Protein AF-A0AAE4NZ36-F1 (afdb_monomer_lite)

Radius of gyration: 27.35 Å; chains: 1; bounding box: 56×27×75 Å

pLDDT: mean 91.08, std 8.18, range [53.88, 97.81]

Structure (mmCIF, N/CA/C/O backbone):
data_AF-A0AAE4NZ36-F1
#
_entry.id   AF-A0AAE4NZ36-F1
#
loop_
_atom_site.group_PDB
_atom_site.id
_atom_site.type_symbol
_atom_site.label_atom_id
_atom_site.label_alt_id
_atom_site.label_comp_id
_atom_site.label_asym_id
_atom_site.label_entity_id
_atom_site.label_seq_id
_atom_site.pdbx_PDB_ins_code
_atom_site.Cartn_x
_atom_site.Cartn_y
_atom_site.Cartn_z
_atom_site.occupancy
_atom_site.B_iso_or_equiv
_atom_site.auth_seq_id
_atom_site.auth_comp_id
_atom_site.auth_asym_id
_atom_site.auth_atom_id
_atom_site.pdbx_PDB_model_num
ATOM 1 N N . MET A 1 1 ? 7.469 -9.114 7.086 1.00 65.25 1 MET A N 1
ATOM 2 C CA . MET A 1 1 ? 6.527 -8.062 6.658 1.00 65.25 1 MET A CA 1
ATOM 3 C C . MET A 1 1 ? 5.800 -7.476 7.862 1.00 65.25 1 MET A C 1
ATOM 5 O O . MET A 1 1 ? 5.954 -6.289 8.095 1.00 65.25 1 MET A O 1
ATOM 9 N N . ASP A 1 2 ? 5.166 -8.294 8.711 1.00 70.69 2 ASP A N 1
ATOM 10 C CA . ASP A 1 2 ? 4.424 -7.814 9.895 1.00 70.69 2 ASP A CA 1
ATOM 11 C C . ASP A 1 2 ? 5.187 -6.891 10.851 1.00 70.69 2 ASP A C 1
ATOM 13 O O . ASP A 1 2 ? 4.629 -5.894 11.300 1.00 70.69 2 ASP A O 1
ATOM 17 N N . ARG A 1 3 ? 6.469 -7.169 11.127 1.00 74.62 3 ARG A N 1
ATOM 18 C CA . ARG A 1 3 ? 7.297 -6.307 11.988 1.00 74.62 3 ARG A CA 1
ATOM 19 C C . ARG A 1 3 ? 7.429 -4.876 11.451 1.00 74.62 3 ARG A C 1
ATOM 21 O O . ARG A 1 3 ? 7.539 -3.958 12.248 1.00 74.62 3 ARG A O 1
ATOM 28 N N . PHE A 1 4 ? 7.426 -4.703 10.130 1.00 81.19 4 PHE A N 1
ATOM 29 C CA . PHE A 1 4 ? 7.540 -3.392 9.492 1.00 81.19 4 PHE A CA 1
ATOM 30 C C . PHE A 1 4 ? 6.193 -2.674 9.432 1.00 81.19 4 PHE A C 1
ATOM 32 O O . PHE A 1 4 ? 6.132 -1.483 9.672 1.00 81.19 4 PHE A O 1
ATOM 39 N N . LEU A 1 5 ? 5.096 -3.396 9.191 1.00 85.69 5 LEU A N 1
ATOM 40 C CA . LEU A 1 5 ? 3.761 -2.787 9.214 1.00 85.69 5 LEU A CA 1
ATOM 41 C C . LEU A 1 5 ? 3.408 -2.248 10.605 1.00 85.69 5 LEU A C 1
ATOM 43 O O . LEU A 1 5 ? 2.707 -1.254 10.722 1.00 85.69 5 LEU A O 1
ATOM 47 N N . ASN A 1 6 ? 3.932 -2.876 11.661 1.00 88.94 6 ASN A N 1
ATOM 48 C CA . ASN A 1 6 ? 3.736 -2.422 13.036 1.00 88.94 6 ASN A CA 1
ATOM 49 C C . ASN A 1 6 ? 4.488 -1.122 13.375 1.00 88.94 6 ASN A C 1
ATOM 51 O O . ASN A 1 6 ? 4.314 -0.619 14.479 1.00 88.94 6 ASN A O 1
ATOM 55 N N . THR A 1 7 ? 5.341 -0.604 12.482 1.00 90.75 7 THR A N 1
ATOM 56 C CA . THR A 1 7 ? 5.974 0.710 12.675 1.00 90.75 7 THR A CA 1
ATOM 57 C C . THR A 1 7 ? 5.143 1.851 12.106 1.00 90.75 7 THR A C 1
ATOM 59 O O . THR A 1 7 ? 5.530 2.992 12.314 1.00 90.75 7 THR A O 1
ATOM 62 N N . ILE A 1 8 ? 4.069 1.551 11.366 1.00 92.81 8 ILE A N 1
ATOM 63 C CA . ILE A 1 8 ? 3.181 2.570 10.810 1.00 92.81 8 ILE A CA 1
ATOM 64 C C . ILE A 1 8 ? 2.370 3.166 11.960 1.00 92.81 8 ILE A C 1
ATOM 66 O O . ILE A 1 8 ? 1.680 2.435 12.677 1.00 92.81 8 ILE A O 1
ATOM 70 N N . GLU A 1 9 ? 2.457 4.477 12.155 1.00 95.06 9 GLU A N 1
ATOM 71 C CA . GLU A 1 9 ? 1.655 5.161 13.167 1.00 95.06 9 GLU A CA 1
ATOM 72 C C . GLU A 1 9 ? 0.163 4.990 12.866 1.00 95.06 9 GLU A C 1
ATOM 74 O O . GLU A 1 9 ? -0.259 5.014 11.718 1.00 95.06 9 GLU A O 1
ATOM 79 N N . GLY A 1 10 ? -0.668 4.776 13.884 1.00 94.19 10 GLY A N 1
ATOM 80 C CA . GLY A 1 10 ? -2.103 4.561 13.703 1.00 94.19 10 GLY A CA 1
ATOM 81 C C . GLY A 1 10 ? -2.495 3.136 13.297 1.00 94.19 10 GLY A C 1
ATOM 82 O O . GLY A 1 10 ? -3.688 2.826 13.226 1.00 94.19 10 GLY A O 1
ATOM 83 N N . VAL A 1 11 ? -1.526 2.230 13.095 1.00 95.62 11 VAL A N 1
ATOM 84 C CA . VAL A 1 11 ? -1.798 0.803 12.842 1.00 95.62 11 VAL A CA 1
ATOM 85 C C . VAL A 1 11 ? -2.530 0.140 14.011 1.00 95.62 11 VAL A C 1
ATOM 87 O O . VAL A 1 11 ? -3.179 -0.887 13.817 1.00 95.62 11 VAL A O 1
ATOM 90 N N . GLU A 1 12 ? -2.494 0.738 15.208 1.00 95.25 12 GLU A N 1
ATOM 91 C CA . GLU A 1 12 ? -3.257 0.279 16.369 1.00 95.25 12 GLU A CA 1
ATOM 92 C C . GLU A 1 12 ? -4.774 0.240 16.132 1.00 95.25 12 GLU A C 1
ATOM 94 O O . GLU A 1 12 ? -5.465 -0.505 16.821 1.00 95.25 12 GLU A O 1
ATOM 99 N N . LEU A 1 13 ? -5.297 0.980 15.144 1.00 97.25 13 LEU A N 1
ATOM 100 C CA . LEU A 1 13 ? -6.705 0.905 14.740 1.00 97.25 13 LEU A CA 1
ATOM 101 C C . LEU A 1 13 ? -7.076 -0.479 14.174 1.00 97.25 13 LEU A C 1
ATOM 103 O O . LEU A 1 13 ? -8.236 -0.892 14.243 1.00 97.25 13 LEU A O 1
ATOM 107 N N . LEU A 1 14 ? -6.097 -1.212 13.631 1.00 97.25 14 LEU A N 1
ATOM 108 C CA . LEU A 1 14 ? -6.271 -2.521 13.000 1.00 97.25 14 LEU A CA 1
ATOM 109 C C . LEU A 1 14 ? -6.254 -3.652 14.039 1.00 97.25 14 LEU A C 1
ATOM 111 O O . LEU A 1 14 ? -5.404 -4.542 14.024 1.00 97.25 14 LEU A O 1
ATOM 115 N N . VAL A 1 15 ? -7.220 -3.614 14.955 1.00 96.44 15 VAL A N 1
ATOM 116 C CA . VAL A 1 15 ? -7.329 -4.565 16.068 1.00 96.44 15 VAL A CA 1
ATOM 117 C C . VAL A 1 15 ? -7.759 -5.961 15.613 1.00 96.44 15 VAL A C 1
ATOM 119 O O . VAL A 1 15 ? -8.519 -6.124 14.659 1.00 96.44 15 VAL A O 1
ATOM 122 N N . THR A 1 16 ? -7.314 -6.983 16.336 1.00 95.62 16 THR A N 1
ATOM 123 C CA . THR A 1 16 ? -7.710 -8.391 16.152 1.00 95.62 16 THR A CA 1
ATOM 124 C C . THR A 1 16 ? -8.080 -9.087 17.463 1.00 95.62 16 THR A C 1
ATOM 126 O O . THR A 1 16 ? -8.528 -10.234 17.458 1.00 95.62 16 THR A O 1
ATOM 129 N N . THR A 1 17 ? -7.926 -8.395 18.592 1.00 95.31 17 THR A N 1
ATOM 130 C CA . THR A 1 17 ? -8.236 -8.894 19.930 1.00 95.31 17 THR A CA 1
ATOM 131 C C . THR A 1 17 ? -9.028 -7.869 20.743 1.00 95.31 17 THR A C 1
ATOM 133 O O . THR A 1 17 ? -8.958 -6.659 20.519 1.00 95.31 17 THR A O 1
ATOM 136 N N . LYS A 1 18 ? -9.765 -8.350 21.755 1.00 93.50 18 LYS A N 1
ATOM 137 C CA . LYS A 1 18 ? -10.499 -7.477 22.688 1.00 93.50 18 LYS A CA 1
ATOM 138 C C . LYS A 1 18 ? -9.560 -6.542 23.453 1.00 93.50 18 LYS A C 1
ATOM 140 O O . LYS A 1 18 ? -9.903 -5.387 23.666 1.00 93.50 18 LYS A O 1
ATOM 145 N N . LYS A 1 19 ? -8.368 -7.025 23.818 1.00 94.94 19 LYS A N 1
ATOM 146 C CA . LYS A 1 19 ? -7.355 -6.249 24.545 1.00 94.94 19 LYS A CA 1
ATOM 147 C C . LYS A 1 19 ? -6.847 -5.057 23.732 1.00 94.94 19 LYS A C 1
ATOM 149 O O . LYS A 1 19 ? -6.723 -3.966 24.274 1.00 94.94 19 LYS A O 1
ATOM 154 N N . GLU A 1 20 ? -6.585 -5.248 22.440 1.00 96.19 20 GLU A N 1
ATOM 155 C CA . GLU A 1 20 ? -6.190 -4.148 21.548 1.00 96.19 20 GLU A CA 1
ATOM 156 C C . GLU A 1 20 ? -7.309 -3.108 21.430 1.00 96.19 20 GLU A C 1
ATOM 158 O O . GLU A 1 20 ? -7.057 -1.911 21.541 1.00 96.19 20 GLU A O 1
ATOM 163 N N . CYS A 1 21 ? -8.561 -3.558 21.302 1.00 96.06 21 CYS A N 1
ATOM 164 C CA . CYS A 1 21 ? -9.709 -2.655 21.272 1.00 96.06 21 CYS A CA 1
ATOM 165 C C . CYS A 1 21 ? -9.863 -1.873 22.589 1.00 96.06 21 CYS A C 1
ATOM 167 O O . CYS A 1 21 ? -10.028 -0.658 22.557 1.00 96.06 21 CYS A O 1
ATOM 169 N N . LEU A 1 22 ? -9.725 -2.525 23.748 1.00 95.44 22 LEU A N 1
ATOM 170 C CA . LEU A 1 22 ? -9.747 -1.851 25.052 1.00 95.44 22 LEU A CA 1
ATOM 171 C C . LEU A 1 22 ? -8.598 -0.850 25.210 1.00 95.44 22 LEU A C 1
ATOM 173 O O . LEU A 1 22 ? -8.803 0.218 25.774 1.00 95.44 22 LEU A O 1
ATOM 177 N N . SER A 1 23 ? -7.416 -1.139 24.659 1.00 96.75 23 SER A N 1
ATOM 178 C CA . SER A 1 23 ? -6.297 -0.191 24.648 1.00 96.75 23 SER A CA 1
ATOM 179 C C . SER A 1 23 ? -6.626 1.080 23.861 1.00 96.75 23 SER A C 1
ATOM 181 O O . SER A 1 23 ? -6.354 2.183 24.341 1.00 96.75 23 SER A O 1
ATOM 183 N N . LEU A 1 24 ? -7.287 0.948 22.706 1.00 96.62 24 LEU A N 1
ATOM 184 C CA . LEU A 1 24 ? -7.797 2.097 21.958 1.00 96.62 24 LEU A CA 1
ATOM 185 C C . LEU A 1 24 ? -8.855 2.868 22.751 1.00 96.62 24 LEU A C 1
ATOM 187 O O . LEU A 1 24 ? -8.805 4.094 22.818 1.00 96.62 24 LEU A O 1
ATOM 191 N N . VAL A 1 25 ? -9.802 2.159 23.365 1.00 96.19 25 VAL A N 1
ATOM 192 C CA . VAL A 1 25 ? -10.861 2.771 24.178 1.00 96.19 25 VAL A CA 1
ATOM 193 C C . VAL A 1 25 ? -10.273 3.544 25.353 1.00 96.19 25 VAL A C 1
ATOM 195 O O . VAL A 1 25 ? -10.658 4.684 25.581 1.00 96.19 25 VAL A O 1
ATOM 198 N N . TRP A 1 26 ? -9.304 2.974 26.062 1.00 96.50 26 TRP A N 1
ATOM 199 C CA . TRP A 1 26 ? -8.634 3.646 27.169 1.00 96.50 26 TRP A CA 1
ATOM 200 C C . TRP A 1 26 ? -7.924 4.920 26.695 1.00 96.50 26 TRP A C 1
ATOM 202 O O . TRP A 1 26 ? -8.109 5.995 27.264 1.00 96.50 26 TRP A O 1
ATOM 212 N N . LYS A 1 27 ? -7.162 4.828 25.598 1.00 95.31 27 LYS A N 1
ATOM 213 C CA . LYS A 1 27 ? -6.346 5.937 25.080 1.00 95.31 27 LYS A CA 1
ATOM 214 C C . LYS A 1 27 ? -7.17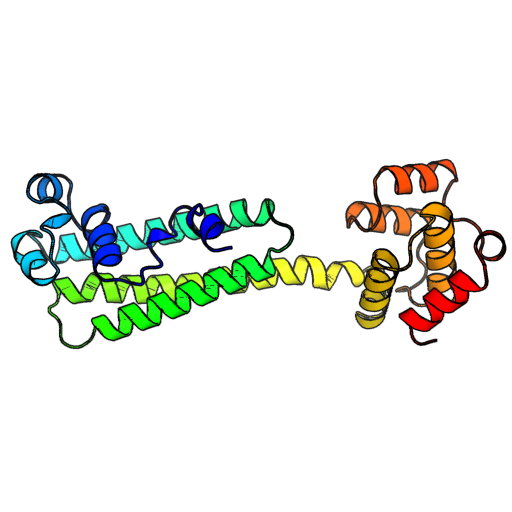2 7.062 24.444 1.00 95.31 27 LYS A C 1
ATOM 216 O O . LYS A 1 27 ? -6.775 8.218 24.547 1.00 95.31 27 LYS A O 1
ATOM 221 N N . TYR A 1 28 ? -8.291 6.742 23.795 1.00 94.50 28 TYR A N 1
ATOM 222 C CA . TYR A 1 28 ? -9.027 7.696 22.953 1.00 94.50 28 TYR A CA 1
ATOM 223 C C . TYR A 1 28 ? -10.509 7.859 23.299 1.00 94.50 28 TYR A C 1
ATOM 225 O O . TYR A 1 28 ? -11.121 8.840 22.893 1.00 94.50 28 TYR A O 1
ATOM 233 N N . GLY A 1 29 ? -11.099 6.908 24.019 1.00 92.62 29 GLY A N 1
ATOM 234 C CA . GLY A 1 29 ? -12.499 6.953 24.437 1.00 92.62 29 GLY A CA 1
ATOM 235 C C . GLY A 1 29 ? -12.717 7.552 25.818 1.00 92.62 29 GLY A C 1
ATOM 236 O O . GLY A 1 29 ? -13.752 8.173 26.041 1.00 92.62 29 GLY A O 1
ATOM 237 N N . LEU A 1 30 ? -11.758 7.364 26.727 1.00 94.50 30 LEU A N 1
ATOM 238 C CA . LEU A 1 30 ? -11.817 7.889 28.090 1.00 94.50 30 LEU A CA 1
ATOM 239 C C . LEU A 1 30 ? -11.173 9.276 28.184 1.00 94.50 30 LEU A C 1
ATOM 241 O O . LEU A 1 30 ? -10.259 9.614 27.423 1.00 94.50 30 LEU A O 1
ATOM 245 N N . THR A 1 31 ? -11.634 10.081 29.134 1.00 92.44 31 THR A N 1
ATOM 246 C CA . THR A 1 31 ? -10.977 11.343 29.497 1.00 92.44 31 THR A CA 1
ATOM 247 C C . THR A 1 31 ? -9.689 11.088 30.287 1.00 92.44 31 THR A C 1
ATOM 249 O O . THR A 1 31 ? -9.368 9.957 30.652 1.00 92.44 31 THR A O 1
ATOM 252 N N . GLU A 1 32 ? -8.905 12.139 30.525 1.00 91.50 32 GLU A N 1
ATOM 253 C CA . GLU A 1 32 ? -7.708 12.042 31.369 1.00 91.50 32 GLU A CA 1
ATOM 254 C C . GLU A 1 32 ? -8.066 11.661 32.811 1.00 91.50 32 GLU A C 1
ATOM 256 O O . GLU A 1 32 ? -7.524 10.686 33.321 1.00 91.50 32 GLU A O 1
ATOM 261 N N . GLU A 1 33 ? -9.067 12.320 33.398 1.00 91.88 33 GLU A N 1
ATOM 262 C CA . GLU A 1 33 ? -9.586 12.010 34.738 1.00 91.88 33 GLU A CA 1
ATOM 263 C C . GLU A 1 33 ? -10.115 10.567 34.836 1.00 91.88 33 GLU A C 1
ATOM 265 O O . GLU A 1 33 ? -9.843 9.855 35.799 1.00 91.88 33 GLU A O 1
ATOM 270 N N . GLU A 1 34 ? -10.835 10.077 33.824 1.00 93.62 34 GLU A N 1
ATOM 271 C CA . GLU A 1 34 ? -11.321 8.690 33.810 1.00 93.62 34 GLU A CA 1
ATOM 272 C C . GLU A 1 34 ? -10.164 7.681 33.752 1.00 93.62 34 GLU A C 1
ATOM 274 O O . GLU A 1 34 ? -10.216 6.652 34.426 1.00 93.62 34 GLU A O 1
ATOM 279 N N . ARG A 1 35 ? -9.097 7.978 32.996 1.00 94.31 35 ARG A N 1
ATOM 280 C CA . ARG A 1 35 ? -7.891 7.135 32.936 1.00 94.31 35 ARG A CA 1
ATOM 281 C C . ARG A 1 35 ? -7.084 7.135 34.231 1.00 94.31 35 ARG A C 1
ATOM 283 O O . ARG A 1 35 ? -6.457 6.126 34.532 1.00 94.31 35 ARG A O 1
ATOM 290 N N . GLU A 1 36 ? -7.080 8.229 34.987 1.00 93.12 36 GLU A N 1
ATOM 291 C CA . GLU A 1 36 ? -6.424 8.278 36.302 1.00 93.12 36 GLU A CA 1
ATOM 292 C C . GLU A 1 36 ? -7.107 7.351 37.316 1.00 93.12 36 GLU A C 1
ATOM 294 O O . GLU A 1 36 ? -6.457 6.826 38.219 1.00 93.12 36 GLU A O 1
ATOM 299 N N . ASN A 1 37 ? -8.405 7.103 37.132 1.00 91.25 37 ASN A N 1
ATOM 300 C CA . ASN A 1 37 ? -9.211 6.274 38.019 1.00 91.25 37 ASN A CA 1
ATOM 301 C C . ASN A 1 37 ? -9.233 4.783 37.637 1.00 91.25 37 ASN A C 1
ATOM 303 O O . ASN A 1 37 ? -9.754 3.976 38.408 1.00 91.25 37 ASN A O 1
ATOM 307 N N . ILE A 1 38 ? -8.685 4.391 36.477 1.00 93.88 38 ILE A N 1
ATOM 308 C CA . ILE A 1 38 ? -8.607 2.980 36.081 1.00 93.88 38 ILE A CA 1
ATOM 309 C C . ILE A 1 38 ? -7.362 2.640 35.251 1.00 93.88 38 ILE A C 1
ATOM 311 O O . ILE A 1 38 ? -7.081 3.232 34.204 1.00 93.88 38 ILE A O 1
ATOM 315 N N . ALA A 1 39 ? -6.647 1.598 35.679 1.00 94.56 39 ALA A N 1
ATOM 316 C CA . ALA A 1 39 ? -5.557 1.025 34.903 1.00 94.56 39 ALA A CA 1
ATOM 317 C C . ALA A 1 39 ? -6.089 0.258 33.678 1.00 94.56 39 ALA A C 1
ATOM 319 O O . ALA A 1 39 ? -7.144 -0.372 33.720 1.00 94.56 39 ALA A O 1
ATOM 320 N N . LEU A 1 40 ? -5.332 0.261 32.575 1.00 93.25 40 LEU A N 1
ATOM 321 C CA . LEU A 1 40 ? -5.720 -0.445 31.345 1.00 93.25 40 LEU A CA 1
ATOM 322 C C . LEU A 1 40 ? -5.955 -1.953 31.566 1.00 93.25 40 LEU A C 1
ATOM 324 O O . LEU A 1 40 ? -6.792 -2.550 30.896 1.00 93.25 40 LEU A O 1
ATOM 328 N N . GLU A 1 41 ? -5.214 -2.576 32.481 1.00 94.12 41 GLU A N 1
ATOM 329 C CA . GLU A 1 41 ? -5.361 -3.9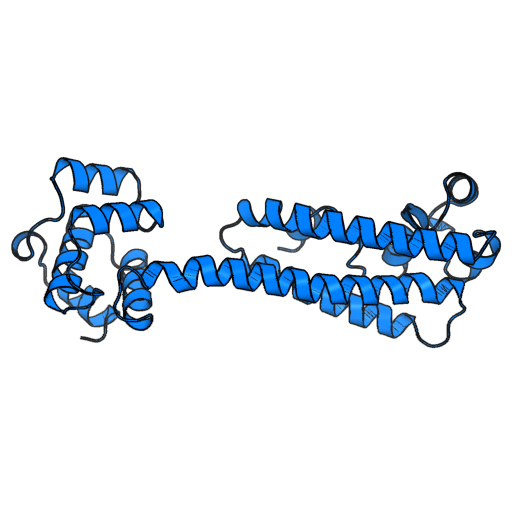95 32.832 1.00 94.12 41 GLU A CA 1
ATOM 330 C C . GLU A 1 41 ? -6.669 -4.339 33.553 1.00 94.12 41 GLU A C 1
ATOM 332 O O . GLU A 1 41 ? -7.145 -5.465 33.413 1.00 94.12 41 GLU A O 1
ATOM 337 N N . ASP A 1 42 ? -7.270 -3.365 34.239 1.00 93.75 42 ASP A N 1
ATOM 338 C CA . ASP A 1 42 ? -8.539 -3.513 34.961 1.00 93.75 42 ASP A CA 1
ATOM 339 C C . ASP A 1 42 ? -9.752 -3.078 34.117 1.00 93.75 42 ASP A C 1
ATOM 341 O O . ASP A 1 42 ? -10.913 -3.286 34.494 1.00 93.75 42 ASP A O 1
ATOM 345 N N . LEU A 1 43 ? -9.503 -2.466 32.955 1.00 93.19 43 LEU A N 1
ATOM 346 C CA . LEU A 1 43 ? -10.547 -2.041 32.036 1.00 93.19 43 LEU A CA 1
ATOM 347 C C . LEU A 1 43 ? -11.182 -3.257 31.353 1.00 93.19 43 LEU A C 1
ATOM 349 O O . LEU A 1 43 ? -10.510 -4.054 30.698 1.00 93.19 43 LEU A O 1
ATOM 353 N N . THR A 1 44 ? -12.506 -3.357 31.440 1.00 92.50 44 THR A N 1
ATOM 354 C CA . THR A 1 44 ? -13.301 -4.376 30.745 1.00 92.50 44 THR A CA 1
ATOM 355 C C . THR A 1 44 ? -14.404 -3.702 29.944 1.00 92.50 44 THR A C 1
ATOM 357 O O . THR A 1 44 ? -14.706 -2.529 30.135 1.00 92.50 44 THR A O 1
ATOM 360 N N . PHE A 1 45 ? -15.012 -4.419 29.006 1.00 89.62 45 PHE A N 1
ATOM 361 C CA . PHE A 1 45 ? -16.125 -3.863 28.236 1.00 89.62 45 PHE A CA 1
ATOM 362 C C . PHE A 1 45 ? -17.359 -3.672 29.131 1.00 89.62 45 PHE A C 1
ATOM 364 O O . PHE A 1 45 ? -18.053 -2.660 29.053 1.00 89.62 45 PHE A O 1
ATOM 371 N N . GLU A 1 46 ? -17.555 -4.607 30.052 1.00 87.00 46 GLU A N 1
ATOM 372 C CA . GLU A 1 46 ? -18.670 -4.689 30.978 1.00 87.00 46 GLU A CA 1
ATOM 373 C C . GLU A 1 46 ? -18.673 -3.526 31.981 1.00 87.00 46 GLU A C 1
ATOM 375 O O . GLU A 1 46 ? -19.740 -3.018 32.321 1.00 87.00 46 GLU A O 1
ATOM 380 N N . ASN A 1 47 ? -17.502 -3.053 32.431 1.00 88.62 47 ASN A N 1
ATOM 381 C CA . ASN A 1 47 ? -17.403 -1.944 33.388 1.00 88.62 47 ASN A CA 1
ATOM 382 C C . ASN A 1 47 ? -17.300 -0.551 32.741 1.00 88.62 47 ASN A C 1
ATOM 384 O O . ASN A 1 47 ? -17.313 0.445 33.468 1.00 88.62 47 ASN A O 1
ATOM 388 N N . LEU A 1 48 ? -17.306 -0.436 31.404 1.00 89.06 48 LEU A N 1
ATOM 389 C CA . LEU A 1 48 ? -17.229 0.865 30.721 1.00 89.06 48 LEU A CA 1
ATOM 390 C C . LEU A 1 48 ? -18.314 1.836 31.181 1.00 89.06 48 LEU A C 1
ATOM 392 O O . LEU A 1 48 ? -18.031 3.008 31.382 1.00 89.06 48 LEU A O 1
ATOM 396 N N . HIS A 1 49 ? -19.536 1.354 31.399 1.00 87.12 49 HIS A N 1
ATOM 397 C CA . HIS A 1 49 ? -20.650 2.190 31.849 1.00 87.12 49 HIS A CA 1
ATOM 398 C C . HIS A 1 49 ? -20.461 2.764 33.266 1.00 87.12 49 HIS A C 1
ATOM 400 O O . HIS A 1 49 ? -21.096 3.758 33.603 1.00 87.12 49 HIS A O 1
ATOM 406 N N . THR A 1 50 ? -19.618 2.139 34.096 1.00 87.94 50 THR A N 1
ATOM 407 C CA . THR A 1 50 ? -19.287 2.642 35.441 1.00 87.94 50 THR A CA 1
ATOM 408 C C . THR A 1 50 ? -18.137 3.641 35.436 1.00 87.94 50 THR A C 1
ATOM 410 O O . THR A 1 50 ? -18.018 4.429 36.367 1.00 87.94 50 THR A O 1
ATOM 413 N N . ILE A 1 51 ? -17.308 3.610 34.391 1.00 89.00 51 ILE A N 1
ATOM 414 C CA . ILE A 1 51 ? -16.127 4.466 34.245 1.00 89.00 51 ILE A CA 1
ATOM 415 C C . ILE A 1 51 ? -16.499 5.712 33.446 1.00 89.00 51 ILE A C 1
ATOM 417 O O . ILE A 1 51 ? -16.273 6.833 33.887 1.00 89.00 51 ILE A O 1
ATOM 421 N N . ALA A 1 52 ? -17.106 5.505 32.276 1.00 87.81 52 ALA A N 1
ATOM 422 C CA . ALA A 1 52 ? -17.515 6.558 31.369 1.00 87.81 52 ALA A CA 1
ATOM 423 C C . ALA A 1 52 ? -18.826 7.190 31.848 1.00 87.81 52 ALA A C 1
ATOM 425 O O . ALA A 1 52 ? -19.930 6.702 31.571 1.00 87.81 52 ALA A O 1
ATOM 426 N N . THR A 1 53 ? -18.691 8.309 32.554 1.00 77.62 53 THR A N 1
ATOM 427 C CA . THR A 1 53 ? -19.794 8.996 33.249 1.00 77.62 53 THR A CA 1
ATOM 428 C C . THR A 1 53 ? -20.917 9.455 32.319 1.00 77.62 53 THR A C 1
ATOM 430 O O . THR A 1 53 ? -22.076 9.524 32.730 1.00 77.62 53 THR A O 1
ATOM 433 N N . ASN A 1 54 ? -20.608 9.749 31.053 1.00 89.12 54 ASN A N 1
ATOM 434 C CA . ASN A 1 54 ? -21.586 10.196 30.066 1.00 89.12 54 ASN A CA 1
ATOM 435 C C . ASN A 1 54 ? -21.419 9.457 28.731 1.00 89.12 54 ASN A C 1
ATOM 437 O O . ASN A 1 54 ? -20.422 9.631 28.031 1.00 89.12 54 ASN A O 1
ATOM 441 N N . TYR A 1 55 ? -22.439 8.685 28.338 1.00 90.69 55 TYR A N 1
ATOM 442 C CA . TYR A 1 55 ? -22.437 7.926 27.083 1.00 90.69 55 TYR A CA 1
ATOM 443 C C . TYR A 1 55 ? -22.223 8.799 25.841 1.00 90.69 55 TYR A C 1
ATOM 445 O O . TYR A 1 55 ? -21.508 8.399 24.927 1.00 90.69 55 TYR A O 1
ATOM 453 N N . SER A 1 56 ? -22.844 9.981 25.790 1.00 92.31 56 SER A N 1
ATOM 454 C CA . SER A 1 56 ? -22.713 10.882 24.643 1.00 92.31 56 SER A CA 1
ATOM 455 C C . SER A 1 56 ? -21.280 11.382 24.513 1.00 92.31 56 SER A C 1
ATOM 457 O O . SER A 1 56 ? -20.734 11.362 23.417 1.00 92.31 56 SER A O 1
ATOM 459 N N . VAL A 1 57 ? -20.660 11.786 25.625 1.00 92.19 57 VAL A N 1
ATOM 460 C CA . VAL A 1 57 ? -19.263 12.246 25.639 1.00 92.19 57 VAL A CA 1
ATOM 461 C C . VAL A 1 57 ? -18.332 11.105 25.236 1.00 92.19 57 VAL A C 1
ATOM 463 O O . VAL A 1 57 ? -17.539 11.267 24.318 1.00 92.19 57 VAL A O 1
ATOM 466 N N . TYR A 1 58 ? -18.498 9.927 25.839 1.00 94.31 58 TYR A N 1
ATOM 467 C CA . TYR A 1 58 ? -17.739 8.725 25.495 1.00 94.31 58 TYR A CA 1
ATOM 468 C C . TYR A 1 58 ? -17.833 8.374 24.007 1.00 94.31 58 TYR A C 1
ATOM 470 O O . TYR A 1 58 ? -16.826 8.126 23.343 1.00 94.31 58 TYR A O 1
ATOM 478 N N . ARG A 1 59 ? -19.053 8.381 23.460 1.00 94.94 59 ARG A N 1
ATOM 479 C CA . ARG A 1 59 ? -19.299 8.082 22.051 1.00 94.94 59 ARG A CA 1
ATOM 480 C C . ARG A 1 59 ? -18.573 9.067 21.138 1.00 94.94 59 ARG A C 1
ATOM 482 O O . ARG A 1 59 ? -17.914 8.630 20.198 1.00 94.94 59 ARG A O 1
ATOM 489 N N . GLU A 1 60 ? -18.683 10.365 21.406 1.00 95.81 60 GLU A N 1
ATOM 490 C CA . GLU A 1 60 ? -18.011 11.391 20.602 1.00 95.81 60 GLU A CA 1
ATOM 491 C C . GLU A 1 60 ? -16.482 11.318 20.728 1.00 95.81 60 GLU A C 1
ATOM 493 O O . GLU A 1 60 ? -15.780 11.466 19.723 1.00 95.81 60 GLU A O 1
ATOM 498 N N . SER A 1 61 ? -15.950 11.002 21.913 1.00 95.94 61 SER A N 1
ATOM 499 C CA . SER A 1 61 ? -14.515 10.757 22.118 1.00 95.94 61 SER A CA 1
ATOM 500 C C . SER A 1 61 ? -14.018 9.581 21.277 1.00 95.94 61 SER A C 1
ATOM 502 O O . SER A 1 61 ? -13.043 9.722 20.543 1.00 95.94 61 SER A O 1
ATOM 504 N N . ILE A 1 62 ? -14.730 8.448 21.282 1.00 96.62 62 ILE A N 1
ATOM 505 C CA . ILE A 1 62 ? -14.380 7.291 20.444 1.00 96.62 62 ILE A CA 1
ATOM 506 C C . ILE A 1 62 ? -14.412 7.648 18.952 1.00 96.62 62 ILE A C 1
ATOM 508 O O . ILE A 1 62 ? -13.471 7.324 18.228 1.00 96.62 62 ILE A O 1
ATOM 512 N N . ILE A 1 63 ? -15.470 8.321 18.485 1.00 97.06 63 ILE A N 1
ATOM 513 C CA . ILE A 1 63 ? -15.618 8.701 17.070 1.00 97.06 63 ILE A CA 1
ATOM 514 C C . ILE A 1 63 ? -14.475 9.616 16.636 1.00 97.06 63 ILE A C 1
ATOM 516 O O . ILE A 1 63 ? -13.784 9.332 15.657 1.00 97.06 63 ILE A O 1
ATOM 520 N N . SER A 1 64 ? -14.265 10.708 17.369 1.00 97.12 64 SER A N 1
ATOM 521 C CA . SER A 1 64 ? -13.237 11.696 17.041 1.00 97.12 64 SER A CA 1
ATOM 522 C C . SER A 1 64 ? -11.826 11.120 17.170 1.00 97.12 64 SER A C 1
ATOM 524 O O . SER A 1 64 ? -10.988 11.328 16.291 1.00 97.12 64 SER A O 1
ATOM 526 N N . GLY A 1 65 ? -11.579 10.335 18.218 1.00 97.19 65 GLY A N 1
ATOM 527 C CA . GLY A 1 65 ? -10.312 9.667 18.463 1.00 97.19 65 GLY A CA 1
ATOM 528 C C . GLY A 1 65 ? -9.952 8.690 17.352 1.00 97.19 65 GLY A C 1
ATOM 529 O O . GLY A 1 65 ? -8.880 8.803 16.764 1.00 97.19 65 GLY A O 1
ATOM 530 N N . PHE A 1 66 ? -10.850 7.768 17.000 1.00 97.81 66 PHE A N 1
ATOM 531 C CA . PHE A 1 66 ? -10.551 6.749 15.988 1.00 97.81 66 PHE A CA 1
ATOM 532 C C . PHE A 1 66 ? -10.445 7.352 14.588 1.00 97.81 66 PHE A C 1
ATOM 534 O O . PHE A 1 66 ? -9.592 6.924 13.811 1.00 97.81 66 PHE A O 1
ATOM 541 N N . LYS A 1 67 ? -11.225 8.399 14.289 1.00 97.56 67 LYS A N 1
ATOM 542 C CA . LYS A 1 67 ? -11.058 9.184 13.061 1.00 97.56 67 LYS A CA 1
ATOM 543 C C . LYS A 1 67 ? -9.664 9.810 12.974 1.00 97.56 67 LYS A C 1
ATOM 545 O O . LYS A 1 67 ? -9.011 9.697 11.941 1.00 97.56 67 LYS A O 1
ATOM 550 N N . ARG A 1 68 ? -9.166 10.406 14.061 1.00 97.00 68 ARG A N 1
ATOM 551 C CA . ARG A 1 68 ? -7.809 10.973 14.101 1.00 97.00 68 ARG A CA 1
ATOM 552 C C . ARG A 1 68 ? -6.736 9.903 13.886 1.00 97.00 68 ARG A C 1
ATOM 554 O O . ARG A 1 68 ? -5.779 10.142 13.159 1.00 97.00 68 ARG A O 1
ATOM 561 N N . ILE A 1 69 ? -6.892 8.724 14.488 1.00 97.31 69 ILE A N 1
ATOM 562 C CA . ILE A 1 69 ? -5.958 7.602 14.281 1.00 97.31 69 ILE A CA 1
ATOM 563 C C . ILE A 1 69 ? -5.965 7.167 12.813 1.00 97.31 69 ILE A C 1
ATOM 565 O O . ILE A 1 69 ? -4.902 6.940 12.244 1.00 97.31 69 ILE A O 1
ATOM 569 N N . LYS A 1 70 ? -7.145 7.104 12.183 1.00 97.19 70 LYS A N 1
ATOM 570 C CA . LYS A 1 70 ? -7.296 6.798 10.755 1.00 97.19 70 LYS A CA 1
ATOM 571 C C . LYS A 1 70 ? -6.516 7.778 9.873 1.00 97.19 70 LYS A C 1
ATOM 573 O O . LYS A 1 70 ? -5.851 7.364 8.928 1.00 97.19 70 LYS A O 1
ATOM 578 N N . GLU A 1 71 ? -6.624 9.072 10.166 1.00 96.94 71 GLU A N 1
ATOM 579 C CA . GLU A 1 71 ? -5.925 10.134 9.432 1.00 96.94 71 GLU A CA 1
ATOM 580 C C . GLU A 1 71 ? -4.401 10.005 9.574 1.00 96.94 71 GLU A C 1
ATOM 582 O O . GLU A 1 71 ? -3.694 10.042 8.571 1.00 96.94 71 GLU A O 1
ATOM 587 N N . VAL A 1 72 ? -3.902 9.760 10.791 1.00 97.06 72 VAL A N 1
ATOM 588 C CA . VAL A 1 72 ? -2.471 9.500 11.034 1.00 97.06 72 VAL A CA 1
ATOM 589 C C . VAL A 1 72 ? -2.003 8.256 10.278 1.00 97.06 72 VAL A C 1
ATOM 591 O O . VAL A 1 72 ? -0.984 8.303 9.596 1.00 97.06 72 VAL A O 1
ATOM 594 N N . PHE A 1 73 ? -2.786 7.176 10.333 1.00 97.50 73 PHE A N 1
ATOM 595 C CA . PHE A 1 73 ? -2.477 5.930 9.639 1.00 97.50 73 PHE A CA 1
ATOM 596 C C . PHE A 1 73 ? -2.287 6.119 8.142 1.00 97.50 73 PHE A C 1
ATOM 598 O O . PHE A 1 73 ? -1.351 5.557 7.570 1.00 97.50 73 PHE A O 1
ATOM 605 N N . ILE A 1 74 ? -3.156 6.892 7.487 1.00 96.88 74 ILE A N 1
ATOM 606 C CA . ILE A 1 74 ? -3.064 7.039 6.037 1.00 96.88 74 ILE A CA 1
ATOM 607 C C . ILE A 1 74 ? -1.872 7.897 5.621 1.00 96.88 74 ILE A C 1
ATOM 609 O O . ILE A 1 74 ? -1.197 7.558 4.650 1.00 96.88 74 ILE A O 1
ATOM 613 N N . GLU A 1 75 ? -1.577 8.961 6.369 1.00 96.25 75 GLU A N 1
ATOM 614 C CA . GLU A 1 75 ? -0.423 9.814 6.086 1.00 96.25 75 GLU A CA 1
ATOM 615 C C . GLU A 1 75 ? 0.892 9.080 6.333 1.00 96.25 75 GLU A C 1
ATOM 617 O O . GLU A 1 75 ? 1.765 9.066 5.462 1.00 96.25 75 GLU A O 1
ATOM 622 N N . ASP A 1 76 ? 1.015 8.374 7.456 1.00 95.12 76 ASP A N 1
ATOM 623 C CA . ASP A 1 76 ? 2.230 7.614 7.728 1.00 95.12 76 ASP A CA 1
ATOM 624 C C . ASP A 1 76 ? 2.383 6.421 6.773 1.00 95.12 76 ASP A C 1
ATOM 626 O O . ASP A 1 76 ? 3.492 6.109 6.346 1.00 95.12 76 ASP A O 1
ATOM 630 N N . THR A 1 77 ? 1.279 5.816 6.314 1.00 94.81 77 THR A N 1
ATOM 631 C CA . THR A 1 77 ? 1.323 4.801 5.248 1.00 94.81 77 THR A CA 1
ATOM 632 C C . THR A 1 77 ? 1.910 5.367 3.954 1.00 94.81 77 THR A C 1
ATOM 634 O O . THR A 1 77 ? 2.750 4.706 3.342 1.00 94.81 77 THR A O 1
ATOM 637 N N . LYS A 1 78 ? 1.528 6.579 3.528 1.00 92.94 78 LYS A N 1
ATOM 638 C CA . LYS A 1 78 ? 2.102 7.218 2.326 1.00 92.94 78 LYS A CA 1
ATOM 639 C C . LYS A 1 78 ? 3.614 7.407 2.471 1.00 92.94 78 LYS A C 1
ATOM 641 O O . LYS A 1 78 ? 4.366 6.948 1.613 1.00 92.94 78 LYS A O 1
ATOM 646 N N . ILE A 1 79 ? 4.055 7.988 3.590 1.00 89.88 79 ILE A N 1
ATOM 647 C CA . ILE A 1 79 ? 5.480 8.205 3.906 1.00 89.88 79 ILE A CA 1
ATOM 648 C C . ILE A 1 79 ? 6.234 6.874 3.965 1.00 89.88 79 ILE A C 1
ATOM 650 O O . ILE A 1 79 ? 7.366 6.746 3.495 1.00 89.88 79 ILE A O 1
ATOM 654 N N . PHE A 1 80 ? 5.619 5.862 4.571 1.00 87.44 80 PHE A N 1
ATOM 655 C CA . PHE A 1 80 ? 6.191 4.534 4.670 1.00 87.44 80 PHE A CA 1
ATOM 656 C C . PHE A 1 80 ? 6.387 3.931 3.279 1.00 87.44 80 PHE A C 1
ATOM 658 O O . PHE A 1 80 ? 7.473 3.443 2.988 1.00 87.44 80 PHE A O 1
ATOM 665 N N . LEU A 1 81 ? 5.391 4.013 2.393 1.00 87.62 81 LEU A N 1
ATOM 666 C CA . LEU A 1 81 ? 5.467 3.459 1.040 1.00 87.62 81 LEU A CA 1
ATOM 667 C C . LEU A 1 81 ? 6.579 4.082 0.189 1.00 87.62 81 LEU A C 1
ATOM 669 O O . LEU A 1 81 ? 7.138 3.384 -0.653 1.00 87.62 81 LEU A O 1
ATOM 673 N N . GLU A 1 82 ? 6.955 5.342 0.410 1.00 85.12 82 GLU A N 1
ATOM 674 C CA . GLU A 1 82 ? 8.097 5.967 -0.279 1.00 85.12 82 GLU A CA 1
ATOM 675 C C . GLU A 1 82 ? 9.429 5.252 -0.009 1.00 85.12 82 GLU A C 1
ATOM 677 O O . GLU A 1 82 ? 10.327 5.286 -0.845 1.00 85.12 82 GLU A O 1
ATOM 682 N N . LYS A 1 83 ? 9.550 4.560 1.129 1.00 80.06 83 LYS A N 1
ATOM 683 C CA . LYS A 1 83 ? 10.782 3.887 1.568 1.00 80.06 83 LYS A CA 1
ATOM 684 C C . LYS A 1 83 ? 10.909 2.446 1.061 1.00 80.06 83 LYS A C 1
ATOM 686 O O . LYS A 1 83 ? 11.892 1.782 1.387 1.00 80.06 83 LYS A O 1
ATOM 691 N N . PHE A 1 84 ? 9.920 1.931 0.324 1.00 73.81 84 PHE A N 1
ATOM 692 C CA . PHE A 1 84 ? 9.871 0.528 -0.098 1.00 73.81 84 PHE A CA 1
ATOM 693 C C . PHE A 1 84 ? 9.597 0.374 -1.594 1.00 73.81 84 PHE A C 1
ATOM 695 O O . PHE A 1 84 ? 8.621 0.898 -2.123 1.00 73.81 84 PHE A O 1
ATOM 702 N N . ASP A 1 85 ? 10.368 -0.494 -2.249 1.00 70.12 85 ASP A N 1
ATOM 703 C CA . ASP A 1 85 ? 10.164 -0.826 -3.668 1.00 70.12 85 ASP A CA 1
ATOM 704 C C . ASP A 1 85 ? 8.890 -1.659 -3.902 1.00 70.12 85 ASP A C 1
ATOM 706 O O . ASP A 1 85 ? 8.251 -1.597 -4.954 1.00 70.12 85 ASP A O 1
ATOM 710 N N . ARG A 1 86 ? 8.484 -2.454 -2.901 1.00 77.81 86 ARG A N 1
ATOM 711 C CA . ARG A 1 86 ? 7.351 -3.398 -2.971 1.00 77.81 86 ARG A CA 1
ATOM 712 C C . ARG A 1 86 ? 6.042 -2.770 -2.473 1.00 77.81 86 ARG A C 1
ATOM 714 O O . ARG A 1 86 ? 5.316 -3.384 -1.695 1.00 77.81 86 ARG A O 1
ATOM 721 N N . LYS A 1 87 ? 5.733 -1.550 -2.931 1.00 86.62 87 LYS A N 1
ATOM 722 C CA . LYS A 1 87 ? 4.574 -0.745 -2.485 1.00 86.62 87 LYS A CA 1
ATOM 723 C C . LYS A 1 87 ? 3.241 -1.500 -2.550 1.00 86.62 87 LYS A C 1
ATOM 725 O O . LYS A 1 87 ? 2.496 -1.522 -1.577 1.00 86.62 87 LYS A O 1
ATOM 730 N N . ILE A 1 88 ? 2.975 -2.186 -3.664 1.00 87.44 88 ILE A N 1
ATOM 731 C CA . ILE A 1 88 ? 1.723 -2.934 -3.873 1.00 87.44 88 ILE A CA 1
ATOM 732 C C . ILE A 1 88 ? 1.522 -4.026 -2.820 1.00 87.44 88 ILE A C 1
ATOM 734 O O . ILE A 1 88 ? 0.430 -4.172 -2.285 1.00 87.44 88 ILE A O 1
ATOM 738 N N . GLU A 1 89 ? 2.578 -4.755 -2.473 1.00 86.00 89 GLU A N 1
ATOM 739 C CA . GLU A 1 89 ? 2.482 -5.834 -1.489 1.00 86.00 89 GLU A CA 1
ATOM 740 C C . GLU A 1 89 ? 2.272 -5.315 -0.069 1.00 86.00 89 GLU A C 1
ATOM 742 O O . GLU A 1 89 ? 1.583 -5.948 0.727 1.00 86.00 89 GLU A O 1
ATOM 747 N N . VAL A 1 90 ? 2.853 -4.154 0.246 1.00 89.69 90 VAL A N 1
ATOM 748 C CA . VAL A 1 90 ? 2.598 -3.463 1.513 1.00 89.69 90 VAL A CA 1
ATOM 749 C C . VAL A 1 90 ? 1.126 -3.064 1.592 1.00 89.69 90 VAL A C 1
ATOM 751 O O . VAL A 1 90 ? 0.476 -3.358 2.595 1.00 89.69 90 VAL A O 1
ATOM 754 N N . ILE A 1 91 ? 0.580 -2.466 0.527 1.00 94.06 91 ILE A N 1
ATOM 755 C CA . ILE A 1 91 ? -0.836 -2.084 0.467 1.00 94.06 91 ILE A CA 1
ATOM 756 C C . ILE A 1 91 ? -1.741 -3.317 0.602 1.00 94.06 91 ILE A C 1
ATOM 758 O O . ILE A 1 91 ? -2.674 -3.299 1.403 1.00 94.06 91 ILE A O 1
ATOM 762 N N . ASP A 1 92 ? -1.439 -4.409 -0.102 1.00 92.00 92 ASP A N 1
ATOM 763 C CA . ASP A 1 92 ? -2.211 -5.656 -0.025 1.00 92.00 92 ASP A CA 1
ATOM 764 C C . ASP A 1 92 ? -2.193 -6.260 1.386 1.00 92.00 92 ASP A C 1
ATOM 766 O O . ASP A 1 92 ? -3.224 -6.710 1.896 1.00 92.00 92 ASP A O 1
ATOM 770 N N . ALA A 1 93 ? -1.044 -6.221 2.065 1.00 94.12 93 ALA A N 1
ATOM 771 C CA . ALA A 1 93 ? -0.934 -6.688 3.440 1.00 94.12 93 ALA A CA 1
ATOM 772 C C . ALA A 1 93 ? -1.757 -5.825 4.418 1.00 94.12 93 ALA A C 1
ATOM 774 O O . ALA A 1 93 ? -2.414 -6.367 5.312 1.00 94.12 93 ALA A O 1
ATOM 775 N N . LEU A 1 94 ? -1.773 -4.499 4.240 1.00 96.69 94 LEU A N 1
ATOM 776 C CA . LEU A 1 94 ? -2.596 -3.588 5.045 1.00 96.69 94 LEU A CA 1
ATOM 777 C C . LEU A 1 94 ? -4.094 -3.801 4.784 1.00 96.69 94 LEU A C 1
ATOM 779 O O . LEU A 1 94 ? -4.871 -3.900 5.735 1.00 96.69 94 LEU A O 1
ATOM 783 N N . GLN A 1 95 ? -4.498 -3.975 3.523 1.00 97.00 95 GLN A N 1
ATOM 784 C CA . GLN A 1 95 ? -5.875 -4.326 3.161 1.00 97.00 95 GLN A CA 1
ATOM 785 C C . GLN A 1 95 ? -6.314 -5.642 3.815 1.00 97.00 95 GLN A C 1
ATOM 787 O O . GLN A 1 95 ? -7.417 -5.728 4.360 1.00 97.00 95 GLN A O 1
ATOM 792 N N . GLN A 1 96 ? -5.444 -6.655 3.845 1.00 96.69 96 GLN A N 1
ATOM 793 C CA . GLN A 1 96 ? -5.752 -7.920 4.511 1.00 96.69 96 GLN A CA 1
ATOM 794 C C . GLN A 1 96 ? -5.923 -7.756 6.030 1.00 96.69 96 GLN A C 1
ATOM 796 O O . GLN A 1 96 ? -6.807 -8.387 6.620 1.00 96.69 96 GLN A O 1
ATOM 801 N N . ARG A 1 97 ? -5.125 -6.895 6.675 1.00 97.12 97 ARG A N 1
ATOM 802 C CA . ARG A 1 97 ? -5.301 -6.566 8.100 1.00 97.12 97 ARG A CA 1
ATOM 803 C C . ARG A 1 97 ? -6.635 -5.871 8.358 1.00 97.12 97 ARG A C 1
ATOM 805 O O . ARG A 1 97 ? -7.355 -6.300 9.252 1.00 97.12 97 ARG A O 1
ATOM 812 N N . ILE A 1 98 ? -7.018 -4.903 7.525 1.00 97.81 98 ILE A N 1
ATOM 813 C CA . ILE A 1 98 ? -8.329 -4.237 7.602 1.00 97.81 98 ILE A CA 1
ATOM 814 C C . ILE A 1 98 ? -9.475 -5.253 7.503 1.00 97.81 98 ILE A C 1
ATOM 816 O O . ILE A 1 98 ? -10.419 -5.207 8.293 1.00 97.81 98 ILE A O 1
ATOM 820 N N . VAL A 1 99 ? -9.394 -6.216 6.578 1.00 97.19 99 VAL A N 1
ATOM 821 C CA . VAL A 1 99 ? -10.396 -7.292 6.455 1.00 97.19 99 VAL A CA 1
ATOM 822 C C . VAL A 1 99 ? -10.493 -8.113 7.744 1.00 97.19 99 VAL A C 1
ATOM 824 O O . VAL A 1 99 ? -11.599 -8.403 8.211 1.00 97.19 99 VAL A O 1
ATOM 827 N N . ASN A 1 100 ? -9.353 -8.470 8.338 1.00 97.06 100 ASN A N 1
ATOM 828 C CA . ASN A 1 100 ? -9.318 -9.227 9.589 1.00 97.06 100 ASN A CA 1
ATOM 829 C C . ASN A 1 100 ? -9.925 -8.424 10.748 1.00 97.06 100 ASN A C 1
ATOM 831 O O . ASN A 1 100 ? -10.748 -8.963 11.488 1.00 97.06 100 ASN A O 1
ATOM 835 N N . THR A 1 101 ? -9.600 -7.134 10.853 1.00 97.44 101 THR A N 1
ATOM 836 C CA . THR A 1 101 ? -10.169 -6.222 11.852 1.00 97.44 101 THR A CA 1
ATOM 837 C C . THR A 1 101 ? -11.676 -6.078 11.701 1.00 97.44 101 THR A C 1
ATOM 839 O O . THR A 1 101 ? -12.405 -6.244 12.677 1.00 97.44 101 THR A O 1
ATOM 842 N N . ARG A 1 102 ? -12.190 -5.870 10.482 1.00 96.31 102 ARG A N 1
ATOM 843 C CA . ARG A 1 102 ? -13.642 -5.795 10.240 1.00 96.31 102 ARG A CA 1
ATOM 844 C C . ARG A 1 102 ? -14.350 -7.084 10.635 1.00 96.31 102 ARG A C 1
ATOM 846 O O . ARG A 1 102 ? -15.404 -7.025 11.266 1.00 96.31 102 ARG A O 1
ATOM 853 N N . ARG A 1 103 ? -13.775 -8.246 10.303 1.00 95.69 103 ARG A N 1
ATOM 854 C CA . ARG A 1 103 ? -14.331 -9.551 10.691 1.00 95.69 103 ARG A CA 1
ATOM 855 C C . ARG A 1 103 ? -14.367 -9.706 12.212 1.00 95.69 103 ARG A C 1
ATOM 857 O O . ARG A 1 103 ? -15.393 -10.119 12.754 1.00 95.69 103 ARG A O 1
ATOM 864 N N . PHE A 1 104 ? -13.272 -9.357 12.885 1.00 95.62 104 PHE A N 1
ATOM 865 C CA . PHE A 1 104 ? -13.175 -9.391 14.341 1.00 95.62 104 PHE A CA 1
ATOM 866 C C . PHE A 1 104 ? -14.223 -8.471 14.986 1.00 95.62 104 PHE A C 1
ATOM 868 O O . PHE A 1 104 ? -15.034 -8.942 15.785 1.00 95.62 104 PHE A O 1
ATOM 875 N N . SER A 1 105 ? -14.277 -7.199 14.588 1.00 94.62 105 SER A N 1
ATOM 876 C CA . SER A 1 105 ? -15.206 -6.214 15.150 1.00 94.62 105 SER A CA 1
ATOM 877 C C . SER A 1 105 ? -16.667 -6.575 14.892 1.00 94.62 105 SER A C 1
ATOM 879 O O . SER A 1 105 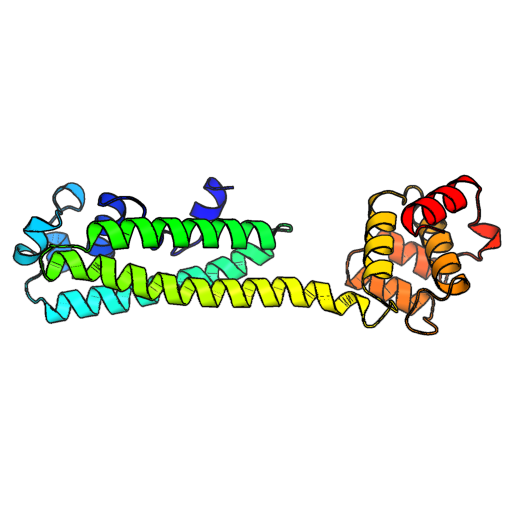? -17.487 -6.496 15.802 1.00 94.62 105 SER A O 1
ATOM 881 N N . SER A 1 106 ? -16.997 -7.064 13.693 1.00 92.62 106 SER A N 1
ATOM 882 C CA . SER A 1 106 ? -18.366 -7.496 13.363 1.00 92.62 106 SER A CA 1
ATOM 883 C C . SER A 1 106 ? -18.826 -8.666 14.235 1.00 92.62 106 SER A C 1
ATOM 885 O O . SER A 1 106 ? -19.978 -8.708 14.659 1.00 92.62 106 SER A O 1
ATOM 887 N N . SER A 1 107 ? -17.917 -9.595 14.548 1.00 90.56 107 SER A N 1
ATOM 888 C CA . SER A 1 107 ? -18.221 -10.761 15.388 1.00 90.56 107 SER A CA 1
ATOM 889 C C . SER A 1 107 ? -18.404 -10.401 16.868 1.00 90.56 107 SER A C 1
ATOM 891 O O . SER A 1 107 ? -19.068 -11.137 17.588 1.00 90.56 107 SER A O 1
ATOM 893 N N . ASN A 1 108 ? -17.836 -9.278 17.324 1.00 86.50 108 ASN A N 1
ATOM 894 C CA . ASN A 1 108 ? -17.930 -8.810 18.714 1.00 86.50 108 ASN A CA 1
ATOM 895 C C . ASN A 1 108 ? -18.994 -7.716 18.919 1.00 86.50 108 ASN A C 1
ATOM 897 O O . ASN A 1 108 ? -19.257 -7.321 20.050 1.00 86.50 108 ASN A O 1
ATOM 901 N N . PHE A 1 109 ? -19.621 -7.240 17.842 1.00 77.94 109 PHE A N 1
ATOM 902 C CA . PHE A 1 109 ? -20.662 -6.213 17.877 1.00 77.94 109 PHE A CA 1
ATOM 903 C C . PHE A 1 109 ? -22.070 -6.765 18.217 1.00 77.94 109 PHE A C 1
ATOM 905 O O . PHE A 1 109 ? -22.922 -6.030 18.717 1.00 77.94 109 PHE A O 1
ATOM 912 N N . LEU A 1 110 ? -22.354 -8.046 17.959 1.00 64.38 110 LEU A N 1
ATOM 913 C CA . LEU A 1 110 ? -23.707 -8.601 18.101 1.00 64.38 110 LEU A CA 1
ATOM 914 C C . LEU A 1 110 ? -24.080 -8.875 19.572 1.00 64.38 110 LEU A C 1
ATOM 916 O O . LEU A 1 110 ? -23.437 -9.682 20.236 1.00 64.38 110 LEU A O 1
ATOM 920 N N . GLY A 1 111 ? -25.172 -8.261 20.048 1.00 60.69 111 GLY A N 1
ATOM 921 C CA . GLY A 1 111 ? -25.816 -8.601 21.330 1.00 60.69 111 GLY A CA 1
ATOM 922 C C . GLY A 1 111 ? -25.262 -7.917 22.587 1.00 60.69 111 GLY A C 1
ATOM 923 O O . GLY A 1 111 ? -25.607 -8.337 23.687 1.00 60.69 111 GLY A O 1
ATOM 924 N N . VAL A 1 112 ? -24.432 -6.880 22.442 1.00 71.69 112 VAL A N 1
ATOM 925 C CA . VAL A 1 112 ? -23.769 -6.168 23.555 1.00 71.69 112 VAL A CA 1
ATOM 926 C C . VAL A 1 112 ? -24.408 -4.809 23.880 1.00 71.69 112 VAL A C 1
ATOM 928 O O . VAL A 1 112 ? -25.213 -4.282 23.106 1.00 71.69 112 VAL A O 1
ATOM 931 N N . THR A 1 113 ? -24.058 -4.226 25.034 1.00 79.19 113 THR A N 1
ATOM 932 C CA . THR A 1 113 ? -24.594 -2.931 25.490 1.00 79.19 113 THR A CA 1
ATOM 933 C C . THR A 1 113 ? -24.151 -1.754 24.604 1.00 79.19 113 THR A C 1
ATOM 935 O O . THR A 1 113 ? -23.238 -1.849 23.776 1.00 79.19 113 THR A O 1
ATOM 938 N N . ASN A 1 114 ? -24.792 -0.590 24.778 1.00 82.31 114 ASN A N 1
ATOM 939 C CA . ASN A 1 114 ? -24.470 0.611 24.003 1.00 82.31 114 ASN A CA 1
ATOM 940 C C . ASN A 1 114 ? -23.000 1.041 24.149 1.00 82.31 114 ASN A C 1
ATO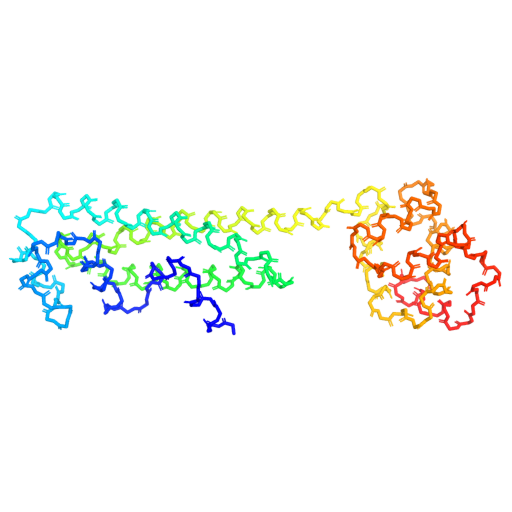M 942 O O . ASN A 1 114 ? -22.407 1.427 23.144 1.00 82.31 114 ASN A O 1
ATOM 946 N N . TYR A 1 115 ? -22.406 0.943 25.342 1.00 88.75 115 TYR A N 1
ATOM 947 C CA . TYR A 1 115 ? -21.002 1.309 25.580 1.00 88.75 115 TYR A CA 1
ATOM 948 C C . TYR A 1 115 ? -20.035 0.346 24.890 1.00 88.75 115 TYR A C 1
ATOM 950 O O . TYR A 1 115 ? -19.105 0.771 24.215 1.00 88.75 115 TYR A O 1
ATOM 958 N N . GLU A 1 116 ? -20.310 -0.949 24.984 1.00 88.69 116 GLU A N 1
ATOM 959 C CA . GLU A 1 116 ? -19.467 -2.002 24.418 1.00 88.69 116 GLU A CA 1
ATOM 960 C C . GLU A 1 116 ? -19.497 -2.014 22.889 1.00 88.69 116 GLU A C 1
ATOM 962 O O . GLU A 1 116 ? -18.488 -2.265 22.234 1.00 88.69 116 GLU A O 1
ATOM 967 N N . SER A 1 117 ? -20.661 -1.721 22.304 1.00 90.75 117 SER A N 1
ATOM 968 C CA . SER A 1 117 ? -20.849 -1.778 20.854 1.00 90.75 117 SER A CA 1
ATOM 969 C C . SER A 1 117 ? -20.197 -0.618 20.096 1.00 90.75 117 SER A C 1
ATOM 971 O O . SER A 1 117 ? -19.855 -0.771 18.922 1.00 90.75 117 SER A O 1
ATOM 973 N N . VAL A 1 118 ? -20.058 0.554 20.729 1.00 93.62 118 VAL A N 1
ATOM 974 C CA . VAL A 1 118 ? -19.620 1.790 20.059 1.00 93.62 118 VAL A CA 1
ATOM 975 C C . VAL A 1 118 ? -18.216 1.672 19.465 1.00 93.62 118 VAL A C 1
ATOM 977 O O . VAL A 1 118 ? -18.089 1.947 18.271 1.00 93.62 118 VAL A O 1
ATOM 980 N N . PRO A 1 119 ? -17.185 1.214 20.200 1.00 95.25 119 PRO A N 1
ATOM 981 C CA . PRO A 1 119 ? -15.842 1.052 19.647 1.00 95.25 119 PRO A CA 1
ATOM 982 C C . PRO A 1 119 ? -15.822 0.181 18.392 1.00 95.25 119 PRO A C 1
ATOM 984 O O . PRO A 1 119 ? -15.241 0.573 17.383 1.00 95.25 119 PRO A O 1
ATOM 987 N N . TYR A 1 120 ? -16.520 -0.958 18.406 1.00 95.75 120 TYR A N 1
ATOM 988 C CA . TYR A 1 120 ? -16.575 -1.856 17.252 1.00 95.75 120 TYR A CA 1
ATOM 989 C C . TYR A 1 120 ? -17.268 -1.222 16.046 1.00 95.75 120 TYR A C 1
ATOM 991 O O . TYR A 1 120 ? -16.759 -1.345 14.933 1.00 95.75 120 TYR A O 1
ATOM 999 N N . LYS A 1 121 ? -18.390 -0.516 16.250 1.00 94.69 121 LYS A N 1
ATOM 1000 C CA . LYS A 1 121 ? -19.084 0.204 15.167 1.00 94.69 121 LYS A CA 1
ATOM 1001 C C . LYS A 1 121 ? -18.173 1.234 14.513 1.00 94.69 121 LYS A C 1
ATOM 1003 O O . LYS A 1 121 ? -18.089 1.282 13.291 1.00 94.69 121 LYS A O 1
ATOM 1008 N N . VAL A 1 122 ? -17.483 2.028 15.328 1.00 96.38 122 VAL A N 1
ATOM 1009 C CA . VAL A 1 122 ? -16.592 3.076 14.829 1.00 96.38 122 VAL A CA 1
ATOM 1010 C C . VAL A 1 122 ? -15.383 2.461 14.124 1.00 96.38 122 VAL A C 1
ATOM 1012 O O . VAL A 1 122 ? -15.031 2.914 13.045 1.00 96.38 122 VAL A O 1
ATOM 1015 N N . ILE A 1 123 ? -14.793 1.380 14.646 1.00 97.12 123 ILE A N 1
ATOM 1016 C CA . ILE A 1 123 ? -13.707 0.662 13.955 1.00 97.12 123 ILE A CA 1
ATOM 1017 C C . ILE A 1 123 ? -14.158 0.156 12.582 1.00 97.12 123 ILE A C 1
ATOM 1019 O O . ILE A 1 123 ? -13.412 0.297 11.616 1.00 97.12 123 ILE A O 1
ATOM 1023 N N . ILE A 1 124 ? -15.356 -0.433 12.479 1.00 96.38 124 ILE A N 1
ATOM 1024 C CA . ILE A 1 124 ? -15.895 -0.927 11.202 1.00 96.38 124 ILE A CA 1
ATOM 1025 C C . ILE A 1 124 ? -16.020 0.221 10.198 1.00 96.38 124 ILE A C 1
ATOM 1027 O O . ILE A 1 124 ? -15.521 0.092 9.083 1.00 96.38 124 ILE A O 1
ATOM 1031 N N . ASP A 1 125 ? -16.617 1.334 10.620 1.00 96.81 125 ASP A N 1
ATOM 1032 C CA . ASP A 1 125 ? -16.789 2.545 9.815 1.00 96.81 125 ASP A CA 1
ATOM 1033 C C . ASP A 1 125 ? -15.437 3.110 9.337 1.00 96.81 125 ASP A C 1
ATOM 1035 O O . ASP A 1 125 ? -15.201 3.269 8.139 1.00 96.81 125 ASP A O 1
ATOM 1039 N N . GLN A 1 126 ? -14.468 3.284 10.243 1.00 97.62 126 GLN A N 1
ATOM 1040 C CA . GLN A 1 126 ? -13.135 3.766 9.867 1.00 97.62 126 GLN A CA 1
ATOM 1041 C C . GLN A 1 126 ? -12.391 2.786 8.943 1.00 97.62 126 GLN A C 1
ATOM 1043 O O . GLN A 1 126 ? -11.690 3.209 8.025 1.00 97.62 126 GLN A O 1
ATOM 1048 N N . CYS A 1 127 ? -12.569 1.477 9.129 1.00 97.44 127 CYS A N 1
ATOM 1049 C CA . CYS A 1 127 ? -12.003 0.458 8.245 1.00 97.44 127 CYS A CA 1
ATOM 1050 C C . CYS A 1 127 ? -12.616 0.480 6.834 1.00 97.44 127 CYS A C 1
ATOM 1052 O O . CYS A 1 127 ? -11.936 0.133 5.865 1.00 97.44 127 CYS A O 1
ATOM 1054 N N . GLU A 1 128 ? -13.887 0.858 6.692 1.00 96.25 128 GLU A N 1
ATOM 1055 C CA . GLU A 1 128 ? -14.516 1.049 5.382 1.00 96.25 128 GLU A CA 1
ATOM 1056 C C . GLU A 1 128 ? -13.878 2.224 4.649 1.00 96.25 128 GLU A C 1
ATOM 1058 O O . GLU A 1 128 ? -13.433 2.053 3.514 1.00 96.25 128 GLU A O 1
ATOM 1063 N N . HIS A 1 129 ? -13.700 3.356 5.331 1.00 96.12 129 HIS A N 1
ATOM 1064 C CA . HIS A 1 129 ? -12.959 4.493 4.787 1.00 96.12 129 HIS A CA 1
ATOM 1065 C C . HIS A 1 129 ? -11.525 4.118 4.388 1.00 96.12 129 HIS A C 1
ATOM 1067 O O . HIS A 1 129 ? -11.130 4.365 3.254 1.00 96.12 129 HIS A O 1
ATOM 1073 N N . LEU A 1 130 ? -10.777 3.427 5.256 1.00 97.25 130 LEU A N 1
ATOM 1074 C CA . LEU A 1 130 ? -9.417 2.973 4.937 1.00 97.25 130 LEU A CA 1
ATOM 1075 C C . LEU A 1 130 ? -9.357 2.017 3.747 1.00 97.25 130 LEU A C 1
ATOM 1077 O O . LEU A 1 130 ? -8.379 2.012 3.003 1.00 97.25 130 LEU A O 1
ATOM 1081 N N . THR A 1 131 ? -10.390 1.195 3.553 1.00 96.12 131 THR A N 1
ATOM 1082 C CA . THR A 1 131 ? -10.461 0.310 2.386 1.00 96.12 131 THR A CA 1
ATOM 1083 C C . THR A 1 131 ? -10.510 1.123 1.094 1.00 96.12 131 THR A C 1
ATOM 1085 O O . THR A 1 131 ? -9.891 0.719 0.111 1.00 96.12 131 THR A O 1
ATOM 1088 N N . HIS A 1 132 ? -11.239 2.241 1.082 1.00 94.62 132 HIS A N 1
ATOM 1089 C CA . HIS A 1 132 ? -11.276 3.159 -0.055 1.00 94.62 132 HIS A CA 1
ATOM 1090 C C . HIS A 1 132 ? -9.950 3.903 -0.207 1.00 94.62 132 HIS A C 1
ATOM 1092 O O . HIS A 1 132 ? -9.334 3.794 -1.263 1.00 94.62 132 HIS A O 1
ATOM 1098 N N . ASP A 1 133 ? -9.447 4.512 0.868 1.00 96.00 133 ASP A N 1
ATOM 1099 C CA . ASP A 1 133 ? -8.194 5.273 0.844 1.00 96.00 133 ASP A CA 1
ATOM 1100 C C . ASP A 1 133 ? -7.014 4.421 0.317 1.00 96.00 133 ASP A C 1
ATOM 1102 O O . ASP A 1 133 ? -6.234 4.862 -0.523 1.00 96.00 133 ASP A O 1
ATOM 1106 N N . LEU A 1 134 ? -6.900 3.156 0.750 1.00 95.12 134 LEU A N 1
ATOM 1107 C CA . LEU A 1 134 ? -5.852 2.248 0.266 1.00 95.12 134 LEU A CA 1
ATOM 1108 C C . LEU A 1 134 ? -6.084 1.737 -1.158 1.00 95.12 134 LEU A C 1
ATOM 1110 O O . LEU A 1 134 ? -5.121 1.367 -1.827 1.00 95.12 134 LEU A O 1
ATOM 1114 N N . LYS A 1 135 ? -7.334 1.652 -1.624 1.00 92.69 135 LYS A N 1
ATOM 1115 C CA . LYS A 1 135 ? -7.612 1.330 -3.032 1.00 92.69 135 LYS A CA 1
ATOM 1116 C C . LYS A 1 135 ? -7.160 2.466 -3.936 1.00 92.69 135 LYS A C 1
ATOM 1118 O O . LYS A 1 135 ? -6.527 2.179 -4.947 1.00 92.69 135 LYS A O 1
ATOM 1123 N N . ASP A 1 136 ? -7.428 3.704 -3.540 1.00 90.81 136 ASP A N 1
ATOM 1124 C CA . ASP A 1 136 ? -7.019 4.891 -4.286 1.00 90.81 136 ASP A CA 1
ATOM 1125 C C . ASP A 1 136 ? -5.489 4.997 -4.308 1.00 90.81 136 ASP A C 1
ATOM 1127 O O . ASP A 1 136 ? -4.899 5.055 -5.383 1.00 90.81 136 ASP A O 1
ATOM 1131 N N . LEU A 1 137 ? -4.820 4.822 -3.161 1.00 91.00 137 LEU A N 1
ATOM 1132 C CA . LEU A 1 137 ? -3.352 4.735 -3.100 1.00 91.00 137 LEU A CA 1
ATOM 1133 C C . LEU A 1 137 ? -2.780 3.626 -3.996 1.00 91.00 137 LEU A C 1
ATOM 1135 O O . LEU A 1 137 ? -1.731 3.789 -4.627 1.00 91.00 137 LEU A O 1
ATOM 1139 N N . LYS A 1 138 ? -3.440 2.461 -4.029 1.00 90.25 138 LYS A N 1
ATOM 1140 C CA . LYS A 1 138 ? -3.031 1.345 -4.888 1.00 90.25 138 LYS A CA 1
ATOM 1141 C C . LYS A 1 138 ? -3.171 1.717 -6.357 1.00 90.25 138 LYS A C 1
ATOM 1143 O O . LYS A 1 138 ? -2.263 1.413 -7.122 1.00 90.25 138 LYS A O 1
ATOM 1148 N N . ALA A 1 139 ? -4.277 2.355 -6.731 1.00 82.50 139 ALA A N 1
ATOM 1149 C CA . ALA A 1 139 ? -4.515 2.836 -8.082 1.00 82.50 139 ALA A CA 1
ATOM 1150 C C . ALA A 1 139 ? -3.466 3.878 -8.483 1.00 82.50 139 ALA A C 1
ATOM 1152 O O . ALA A 1 139 ? -2.820 3.687 -9.497 1.00 82.50 139 ALA A O 1
ATOM 1153 N N . GLU A 1 140 ? -3.168 4.875 -7.649 1.00 83.06 140 GLU A N 1
ATOM 1154 C CA . GLU A 1 140 ? -2.099 5.859 -7.902 1.00 83.06 140 GLU A CA 1
ATOM 1155 C C . GLU A 1 140 ? -0.717 5.192 -8.069 1.00 83.06 140 GLU A C 1
ATOM 1157 O O . GLU A 1 140 ? 0.084 5.541 -8.943 1.00 83.06 140 GLU A O 1
ATOM 1162 N N . THR A 1 141 ? -0.437 4.169 -7.257 1.00 78.88 141 THR A N 1
ATOM 1163 C CA . THR A 1 141 ? 0.805 3.383 -7.341 1.00 78.88 141 THR A CA 1
ATOM 1164 C C . THR A 1 141 ? 0.869 2.526 -8.612 1.00 78.88 141 THR A C 1
ATOM 1166 O O . THR A 1 141 ? 1.959 2.242 -9.110 1.00 78.88 141 THR A O 1
ATOM 1169 N N . LEU A 1 142 ? -0.279 2.089 -9.132 1.00 69.44 142 LEU A N 1
ATOM 1170 C CA . LEU A 1 142 ? -0.381 1.341 -10.384 1.00 69.44 142 LEU A CA 1
ATOM 1171 C C . LEU A 1 142 ? -0.344 2.277 -11.595 1.00 69.44 142 LEU A C 1
ATOM 1173 O O . LEU A 1 142 ? 0.465 2.039 -12.482 1.00 69.44 142 LEU A O 1
ATOM 1177 N N . ASP A 1 143 ? -1.109 3.368 -11.597 1.00 58.47 143 ASP A N 1
ATOM 1178 C CA . ASP A 1 143 ? -1.167 4.382 -12.656 1.00 58.47 143 ASP A CA 1
ATOM 1179 C C . ASP A 1 143 ? 0.194 5.049 -12.877 1.00 58.47 143 ASP A C 1
ATOM 1181 O O . ASP A 1 143 ? 0.620 5.243 -14.017 1.00 58.47 143 ASP A O 1
ATOM 1185 N N . SER A 1 144 ? 0.955 5.304 -11.809 1.00 57.00 144 SER A N 1
ATOM 1186 C CA . SER A 1 144 ? 2.339 5.773 -11.950 1.00 57.00 144 SER A CA 1
ATOM 1187 C C . SER A 1 144 ? 3.242 4.785 -12.697 1.00 57.00 144 SER A C 1
ATOM 1189 O O . SER A 1 144 ? 4.260 5.213 -13.221 1.00 57.00 144 SER A O 1
ATOM 1191 N N . LYS A 1 145 ? 2.879 3.499 -12.826 1.00 53.88 145 LYS A N 1
ATOM 1192 C CA . LYS A 1 145 ? 3.563 2.508 -13.682 1.00 53.88 145 LYS A CA 1
ATOM 1193 C C . LYS A 1 145 ? 2.831 2.210 -14.997 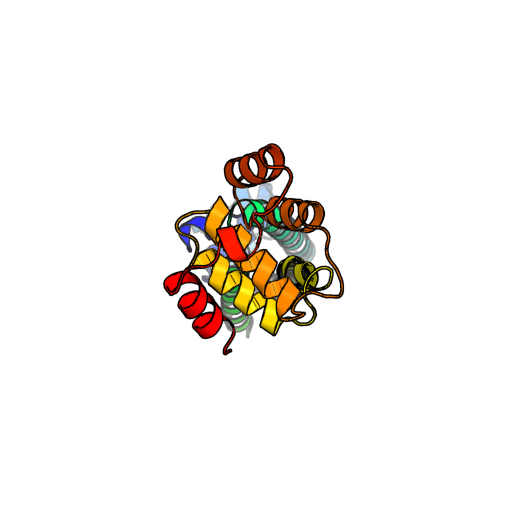1.00 53.88 145 LYS A C 1
ATOM 1195 O O . LYS A 1 145 ? 3.477 1.906 -15.996 1.00 53.88 145 LYS A O 1
ATOM 1200 N N . GLU A 1 146 ? 1.505 2.317 -15.025 1.00 54.06 146 GLU A N 1
ATOM 1201 C CA . GLU A 1 146 ? 0.643 1.944 -16.155 1.00 54.06 146 GLU A CA 1
ATOM 1202 C C . GLU A 1 146 ? 0.639 2.989 -17.288 1.00 54.06 146 GLU A C 1
ATOM 1204 O O . GLU A 1 146 ? 0.213 2.686 -18.403 1.00 54.06 146 GLU A O 1
ATOM 1209 N N . TYR A 1 147 ? 1.167 4.197 -17.053 1.00 60.28 147 TYR A N 1
ATOM 1210 C CA . TYR A 1 147 ? 1.283 5.248 -18.077 1.00 60.28 147 TYR A CA 1
ATOM 1211 C C . TYR A 1 147 ? 2.712 5.522 -18.562 1.00 60.28 147 TYR A C 1
ATOM 1213 O O . TYR A 1 147 ? 2.859 6.066 -19.654 1.00 60.28 147 TYR A O 1
ATOM 1221 N N . ILE A 1 148 ? 3.754 5.089 -17.837 1.00 70.94 148 ILE A N 1
ATOM 1222 C CA . ILE A 1 148 ? 5.169 5.341 -18.196 1.00 70.94 148 ILE A CA 1
ATOM 1223 C C . ILE A 1 148 ? 5.495 4.874 -19.623 1.00 70.94 148 ILE A C 1
ATOM 1225 O O . ILE A 1 148 ? 6.318 5.471 -20.318 1.00 70.94 148 ILE A O 1
ATOM 1229 N N . TRP A 1 149 ? 4.842 3.803 -20.074 1.00 80.06 149 TRP A N 1
ATOM 1230 C CA . TRP A 1 149 ? 5.078 3.234 -21.391 1.00 80.06 149 TRP A CA 1
ATOM 1231 C C . TRP A 1 149 ? 4.305 3.914 -22.515 1.00 80.06 149 TRP A C 1
ATOM 1233 O O . TRP A 1 149 ? 4.735 3.787 -23.654 1.00 80.06 149 TRP A O 1
ATOM 1243 N N . LYS A 1 150 ? 3.200 4.623 -22.246 1.00 83.38 150 LYS A N 1
ATOM 1244 C CA . LYS A 1 150 ? 2.326 5.161 -23.307 1.00 83.38 150 LYS A CA 1
ATOM 1245 C C . LYS A 1 150 ? 2.998 6.243 -24.142 1.00 83.38 150 LYS A C 1
ATOM 1247 O O . LYS A 1 150 ? 2.606 6.425 -25.284 1.00 83.38 150 LYS A O 1
ATOM 1252 N N . ASP A 1 151 ? 4.025 6.896 -23.611 1.00 83.12 151 ASP A N 1
ATOM 1253 C CA . ASP A 1 151 ? 4.793 7.903 -24.346 1.00 83.12 151 ASP A CA 1
ATOM 1254 C C . ASP A 1 151 ? 5.899 7.288 -25.223 1.00 83.12 151 ASP A C 1
ATOM 1256 O O . ASP A 1 151 ? 6.426 7.953 -26.112 1.00 83.12 151 ASP A O 1
ATOM 1260 N N . ILE A 1 152 ? 6.252 6.014 -24.996 1.00 92.44 152 ILE A N 1
ATOM 1261 C CA . ILE A 1 152 ? 7.421 5.365 -25.614 1.00 92.44 152 ILE A CA 1
ATOM 1262 C C . ILE A 1 152 ? 7.064 4.118 -26.418 1.00 92.44 152 ILE A C 1
ATOM 1264 O O . ILE A 1 152 ? 7.601 3.904 -27.500 1.00 92.44 152 ILE A O 1
ATOM 1268 N N . PHE A 1 153 ? 6.185 3.261 -25.917 1.00 92.00 153 PHE A N 1
ATOM 1269 C CA . PHE A 1 153 ? 5.845 1.972 -26.508 1.00 92.00 153 PHE A CA 1
ATOM 1270 C C . PHE A 1 153 ? 4.439 1.993 -27.093 1.00 92.00 153 PHE A C 1
ATOM 1272 O O . PHE A 1 153 ? 3.517 2.591 -26.547 1.00 92.00 153 PHE A O 1
ATOM 1279 N N . LYS A 1 154 ? 4.270 1.289 -28.212 1.00 88.69 154 LYS A N 1
ATOM 1280 C CA . LYS A 1 154 ? 2.986 1.212 -28.922 1.00 88.69 154 LYS A CA 1
ATOM 1281 C C . LYS A 1 154 ? 1.892 0.470 -28.140 1.00 88.69 154 LYS A C 1
ATOM 1283 O O . LYS A 1 154 ? 0.711 0.689 -28.391 1.00 88.69 154 LYS A O 1
ATOM 1288 N N . ASP A 1 155 ? 2.285 -0.434 -27.242 1.00 85.25 155 ASP A N 1
ATOM 1289 C CA . ASP A 1 155 ? 1.390 -1.239 -26.420 1.00 85.25 155 ASP A CA 1
ATOM 1290 C C . ASP A 1 155 ? 2.088 -1.736 -25.143 1.00 85.25 155 ASP A C 1
ATOM 1292 O O . ASP A 1 155 ? 3.318 -1.817 -25.049 1.00 85.25 155 ASP A O 1
ATOM 1296 N N . GLU A 1 156 ? 1.272 -2.092 -24.154 1.00 83.62 156 GLU A N 1
ATOM 1297 C CA . GLU A 1 156 ? 1.714 -2.584 -22.848 1.00 83.62 156 GLU A CA 1
ATOM 1298 C C . GLU A 1 156 ? 2.494 -3.909 -22.949 1.00 83.62 156 GLU A C 1
ATOM 1300 O O . GLU A 1 156 ? 3.406 -4.166 -22.164 1.00 83.62 156 GLU A O 1
ATOM 1305 N N . ILE A 1 157 ? 2.162 -4.766 -23.923 1.00 86.06 157 ILE A N 1
ATOM 1306 C CA . ILE A 1 157 ? 2.823 -6.067 -24.113 1.00 86.06 157 ILE A CA 1
ATOM 1307 C C . ILE A 1 157 ? 4.294 -5.850 -24.476 1.00 86.06 157 ILE A C 1
ATOM 1309 O O . ILE A 1 157 ? 5.186 -6.477 -23.903 1.00 86.06 157 ILE A O 1
ATOM 1313 N N . THR A 1 158 ? 4.551 -4.918 -25.388 1.00 90.12 158 THR A N 1
ATOM 1314 C CA . THR A 1 158 ? 5.889 -4.526 -25.821 1.00 90.12 158 THR A CA 1
ATOM 1315 C C . THR A 1 158 ? 6.699 -3.970 -24.654 1.00 90.12 158 THR A C 1
ATOM 1317 O O . THR A 1 158 ? 7.863 -4.341 -24.482 1.00 90.12 158 THR A O 1
ATOM 1320 N N . PHE A 1 159 ? 6.082 -3.131 -23.819 1.00 92.12 159 PHE A N 1
ATOM 1321 C CA . PHE A 1 159 ? 6.719 -2.614 -22.612 1.00 92.12 159 PHE A CA 1
ATOM 1322 C C . PHE A 1 159 ? 7.067 -3.724 -21.613 1.00 92.12 159 PHE A C 1
ATOM 1324 O O . PHE A 1 159 ? 8.202 -3.786 -21.146 1.00 92.12 159 PHE A O 1
ATOM 1331 N N . LYS A 1 160 ? 6.158 -4.673 -21.361 1.00 86.12 160 LYS A N 1
ATOM 1332 C CA . LYS A 1 160 ? 6.436 -5.834 -20.496 1.00 86.12 160 LYS A CA 1
ATOM 1333 C C . LYS A 1 160 ? 7.611 -6.672 -21.009 1.00 86.12 160 LYS A C 1
ATOM 1335 O O . LYS A 1 160 ? 8.436 -7.138 -20.219 1.00 86.12 160 LYS A O 1
ATOM 1340 N N . SER A 1 161 ? 7.725 -6.856 -22.325 1.00 91.19 161 SER A N 1
ATOM 1341 C CA . SER A 1 161 ? 8.892 -7.510 -22.931 1.00 91.19 161 SER A CA 1
ATOM 1342 C C . SER A 1 161 ? 10.171 -6.686 -22.762 1.00 91.19 161 SER A C 1
ATOM 1344 O O . SER A 1 161 ? 11.220 -7.258 -22.459 1.00 91.19 161 SER A O 1
ATOM 1346 N N . PHE A 1 162 ? 10.098 -5.359 -22.890 1.00 95.06 162 PHE A N 1
ATOM 1347 C CA . PHE A 1 162 ? 11.215 -4.459 -22.598 1.00 95.06 162 PHE A CA 1
ATOM 1348 C C . PHE A 1 162 ? 11.681 -4.573 -21.140 1.00 95.06 162 PHE A C 1
ATOM 1350 O O . PHE A 1 162 ? 12.862 -4.833 -20.914 1.00 95.06 162 PHE A O 1
ATOM 1357 N N . GLU A 1 163 ? 10.778 -4.472 -20.161 1.00 92.62 163 GLU A N 1
ATOM 1358 C CA . GLU A 1 163 ? 11.120 -4.594 -18.737 1.00 92.62 163 GLU A CA 1
ATOM 1359 C C . GLU A 1 163 ? 11.785 -5.939 -18.437 1.00 92.62 163 GLU A C 1
ATOM 1361 O O . GLU A 1 163 ? 12.818 -6.015 -17.762 1.00 92.62 163 GLU A O 1
ATOM 1366 N N . LYS A 1 164 ? 11.225 -7.020 -18.996 1.00 90.62 164 LYS A N 1
ATOM 1367 C CA . LYS A 1 164 ? 11.809 -8.355 -18.887 1.00 90.62 164 LYS A CA 1
ATOM 1368 C C . LYS A 1 164 ? 13.225 -8.380 -19.459 1.00 90.62 164 LYS A C 1
ATOM 1370 O O . LYS A 1 164 ? 14.115 -8.916 -18.803 1.00 90.62 164 LYS A O 1
ATOM 1375 N N . TYR A 1 165 ? 13.444 -7.796 -20.638 1.00 95.56 165 TYR A N 1
ATOM 1376 C CA . TYR A 1 165 ? 14.758 -7.746 -21.278 1.00 95.56 165 TYR A CA 1
ATOM 1377 C C . TYR A 1 165 ? 15.773 -6.980 -20.423 1.00 95.56 165 TYR A C 1
ATOM 1379 O O . TYR A 1 165 ? 16.861 -7.497 -20.170 1.00 95.56 165 TYR A O 1
ATOM 1387 N N . ILE A 1 166 ? 15.414 -5.789 -19.931 1.00 94.50 166 ILE A N 1
ATOM 1388 C CA . ILE A 1 166 ? 16.277 -4.977 -19.060 1.00 94.50 166 ILE A CA 1
ATOM 1389 C C . ILE A 1 166 ? 16.713 -5.775 -17.827 1.00 94.50 166 ILE A C 1
ATOM 1391 O O . ILE A 1 166 ? 17.892 -5.800 -17.482 1.00 94.50 166 ILE A O 1
ATOM 1395 N N . LYS A 1 167 ? 15.780 -6.503 -17.207 1.00 89.88 167 LYS A N 1
ATOM 1396 C CA . LYS A 1 167 ? 16.039 -7.248 -15.972 1.00 89.88 167 LYS A CA 1
ATOM 1397 C C . LYS A 1 167 ? 16.934 -8.476 -16.152 1.00 89.88 167 LYS A C 1
ATOM 1399 O O . LYS A 1 167 ? 17.656 -8.831 -15.224 1.00 89.88 167 LYS A O 1
ATOM 1404 N N . VAL A 1 168 ? 16.838 -9.176 -17.286 1.00 90.62 168 VAL A N 1
ATOM 1405 C CA . VAL A 1 168 ? 17.429 -10.526 -17.426 1.00 90.62 168 VAL A CA 1
ATOM 1406 C C . VAL A 1 168 ? 18.474 -10.652 -18.527 1.00 90.62 168 VAL A C 1
ATOM 1408 O O . VAL A 1 168 ? 19.209 -11.637 -18.555 1.00 90.62 168 VAL A O 1
ATOM 1411 N N . CYS A 1 169 ? 18.534 -9.705 -19.463 1.00 91.12 169 CYS A N 1
ATOM 1412 C CA . CYS A 1 169 ? 19.381 -9.819 -20.649 1.00 91.12 169 CYS A CA 1
ATOM 1413 C C . CYS A 1 169 ? 20.583 -8.873 -20.649 1.00 91.12 169 CYS A C 1
ATOM 1415 O O . CYS A 1 169 ? 21.499 -9.114 -21.438 1.00 91.12 169 CYS A O 1
ATOM 1417 N N . ILE A 1 170 ? 20.593 -7.844 -19.795 1.00 93.75 170 ILE A N 1
ATOM 1418 C CA . ILE A 1 170 ? 21.667 -6.848 -19.725 1.00 93.75 170 ILE A CA 1
ATOM 1419 C C . ILE A 1 170 ? 22.855 -7.403 -18.929 1.00 93.75 170 ILE A C 1
ATOM 1421 O O . ILE A 1 170 ? 22.751 -7.679 -17.737 1.00 93.75 170 ILE A O 1
ATOM 1425 N N . VAL A 1 171 ? 23.988 -7.564 -19.608 1.00 92.38 171 VAL A N 1
ATOM 1426 C CA . VAL A 1 171 ? 25.276 -8.021 -19.064 1.00 92.38 171 VAL A CA 1
ATOM 1427 C C . VAL A 1 171 ? 26.363 -6.977 -19.333 1.00 92.38 171 VAL A C 1
ATOM 1429 O O . VAL A 1 171 ? 27.137 -6.639 -18.444 1.00 92.38 171 VAL A O 1
ATOM 1432 N N . GLU A 1 172 ? 26.389 -6.422 -20.545 1.00 93.81 172 GLU A N 1
ATOM 1433 C CA . GLU A 1 172 ? 27.244 -5.317 -20.975 1.00 93.81 172 GLU A CA 1
ATOM 1434 C C . GLU A 1 172 ? 26.367 -4.088 -21.270 1.00 93.81 172 GLU A C 1
ATOM 1436 O O . GLU A 1 172 ? 25.958 -3.901 -22.423 1.00 93.81 172 GLU A O 1
ATOM 1441 N N . PRO A 1 173 ? 26.075 -3.226 -20.273 1.00 93.88 173 PRO A N 1
ATOM 1442 C CA . PRO A 1 173 ? 25.015 -2.220 -20.360 1.00 93.88 173 PRO A CA 1
ATOM 1443 C C . PRO A 1 173 ? 25.033 -1.402 -21.647 1.00 93.88 173 PRO A C 1
ATOM 1445 O O . PRO A 1 173 ? 24.065 -1.411 -22.401 1.00 93.88 173 PRO A O 1
ATOM 1448 N N . TYR A 1 174 ? 26.163 -0.778 -21.984 1.00 95.81 174 TYR A N 1
ATOM 1449 C CA . TYR A 1 174 ? 26.223 0.077 -23.167 1.00 95.81 174 TYR A CA 1
ATOM 1450 C C . TYR A 1 174 ? 25.967 -0.687 -24.479 1.00 95.81 174 TYR A C 1
ATOM 1452 O O . TYR A 1 174 ? 25.251 -0.198 -25.354 1.00 95.81 174 TYR A O 1
ATOM 1460 N N . ALA A 1 175 ? 26.518 -1.893 -24.635 1.00 95.31 175 ALA A N 1
ATOM 1461 C CA . ALA A 1 175 ? 26.366 -2.671 -25.861 1.00 95.31 175 ALA A CA 1
ATOM 1462 C C . ALA A 1 175 ? 24.980 -3.329 -25.966 1.00 95.31 175 ALA A C 1
ATOM 1464 O O . ALA A 1 175 ? 24.382 -3.320 -27.045 1.00 95.31 175 ALA A O 1
ATOM 1465 N N . ASP A 1 176 ? 24.452 -3.844 -24.856 1.00 96.50 176 ASP A N 1
ATOM 1466 C CA . ASP A 1 176 ? 23.150 -4.509 -24.804 1.00 96.50 176 ASP A CA 1
ATOM 1467 C C . ASP A 1 176 ? 21.994 -3.516 -24.939 1.00 96.50 176 ASP A C 1
ATOM 1469 O O . ASP A 1 176 ? 21.072 -3.769 -25.716 1.00 96.50 176 ASP A O 1
ATOM 1473 N N . LEU A 1 177 ? 22.069 -2.361 -24.266 1.00 97.44 177 LEU A N 1
ATOM 1474 C CA . LEU A 1 177 ? 21.096 -1.273 -24.418 1.00 97.44 177 LEU A CA 1
ATOM 1475 C C . LEU A 1 177 ? 21.134 -0.698 -25.835 1.00 97.44 177 LEU A C 1
ATOM 1477 O O . LEU A 1 177 ? 20.086 -0.465 -26.436 1.00 97.44 177 LEU A O 1
ATOM 1481 N N . SER A 1 178 ? 22.333 -0.548 -26.415 1.00 97.50 178 SER A N 1
ATOM 1482 C CA . SER A 1 178 ? 22.460 -0.131 -27.814 1.00 97.50 178 SER A CA 1
ATOM 1483 C C . SER A 1 178 ? 21.791 -1.123 -28.758 1.00 97.50 178 SER A C 1
ATOM 1485 O O . SER A 1 178 ? 21.092 -0.724 -29.682 1.00 97.50 178 SER A O 1
ATOM 1487 N N . TYR A 1 179 ? 21.987 -2.424 -28.548 1.00 97.75 179 TYR A N 1
ATOM 1488 C CA . TYR A 1 179 ? 21.333 -3.440 -29.363 1.00 97.75 179 TYR A CA 1
ATOM 1489 C C . TYR A 1 179 ? 19.806 -3.414 -29.206 1.00 97.75 179 TYR A C 1
ATOM 1491 O O . TYR A 1 179 ? 19.088 -3.454 -30.208 1.00 97.75 179 TYR A O 1
ATOM 1499 N N . LEU A 1 180 ? 19.323 -3.302 -27.965 1.00 97.56 180 LEU A N 1
ATOM 1500 C CA . LEU A 1 180 ? 17.903 -3.218 -27.637 1.00 97.56 180 LEU A CA 1
ATOM 1501 C C . LEU A 1 180 ? 17.236 -2.038 -28.350 1.00 97.56 180 LEU A C 1
ATOM 1503 O O . LEU A 1 180 ? 16.272 -2.252 -29.079 1.00 97.56 180 LEU A O 1
ATOM 1507 N N . PHE A 1 181 ? 17.784 -0.825 -28.227 1.00 97.50 181 PHE A N 1
ATOM 1508 C CA . PHE A 1 181 ? 17.244 0.368 -28.888 1.00 97.50 181 PHE A CA 1
ATOM 1509 C C . PHE A 1 181 ? 17.158 0.202 -30.413 1.00 97.50 181 PHE A C 1
ATOM 1511 O O . PHE A 1 181 ? 16.129 0.498 -31.026 1.00 97.50 181 PHE A O 1
ATOM 1518 N N . GLN A 1 182 ? 18.220 -0.326 -31.033 1.00 97.06 182 GLN A N 1
ATOM 1519 C CA . GLN A 1 182 ? 18.264 -0.534 -32.483 1.00 97.06 182 GLN A CA 1
ATOM 1520 C C . GLN A 1 182 ? 17.215 -1.559 -32.934 1.00 97.06 182 GLN A C 1
ATOM 1522 O O . GLN A 1 182 ? 16.569 -1.364 -33.962 1.00 97.06 182 GLN A O 1
ATOM 1527 N N . ARG A 1 183 ? 17.000 -2.639 -32.169 1.00 96.38 183 ARG A N 1
ATOM 1528 C CA . ARG A 1 183 ? 15.948 -3.619 -32.477 1.00 96.38 183 ARG A CA 1
ATOM 1529 C C . ARG A 1 183 ? 14.549 -3.056 -32.252 1.00 96.38 183 ARG A C 1
ATOM 1531 O O . ARG A 1 183 ? 13.728 -3.195 -33.146 1.00 96.38 183 ARG A O 1
ATOM 1538 N N . LEU A 1 184 ? 14.287 -2.378 -31.136 1.00 96.06 184 LEU A N 1
ATOM 1539 C CA . LEU A 1 184 ? 12.991 -1.737 -30.878 1.00 96.06 184 LEU A CA 1
ATOM 1540 C C . LEU A 1 184 ? 12.610 -0.754 -31.998 1.00 96.06 184 LEU A C 1
ATOM 1542 O O . LEU A 1 184 ? 11.469 -0.751 -32.459 1.00 96.06 184 LEU A O 1
ATOM 1546 N N . THR A 1 185 ? 13.588 0.009 -32.495 1.00 95.25 185 THR A N 1
ATOM 1547 C CA . THR A 1 185 ? 13.414 0.920 -33.636 1.00 95.25 185 THR A CA 1
ATOM 1548 C C . THR A 1 185 ? 13.116 0.157 -34.930 1.00 95.25 185 THR A C 1
ATOM 1550 O O . THR A 1 185 ? 12.127 0.441 -35.603 1.00 95.25 185 THR A O 1
ATOM 1553 N N . ASN A 1 186 ? 13.943 -0.837 -35.278 1.00 94.31 186 ASN A N 1
ATOM 1554 C CA . ASN A 1 186 ? 13.811 -1.582 -36.536 1.00 94.31 186 ASN A CA 1
ATOM 1555 C C . ASN A 1 186 ? 12.502 -2.380 -36.622 1.00 94.31 186 ASN A C 1
ATOM 1557 O O . ASN A 1 186 ? 11.886 -2.439 -37.684 1.00 94.31 186 ASN A O 1
ATOM 1561 N N . GLU A 1 187 ? 12.062 -2.954 -35.503 1.00 94.25 187 GLU A N 1
ATOM 1562 C CA . GLU A 1 187 ? 10.819 -3.726 -35.393 1.00 94.25 187 GLU A CA 1
ATOM 1563 C C . GLU A 1 187 ? 9.582 -2.825 -35.185 1.00 94.25 187 GLU A C 1
ATOM 1565 O O . GLU A 1 187 ? 8.466 -3.328 -35.039 1.00 94.25 187 GLU A O 1
ATOM 1570 N N . LYS A 1 188 ? 9.757 -1.491 -35.163 1.00 94.00 188 LYS A N 1
ATOM 1571 C CA . LYS A 1 188 ? 8.690 -0.494 -34.941 1.00 94.00 188 LYS A CA 1
ATOM 1572 C C . LYS A 1 188 ? 7.877 -0.783 -33.673 1.00 94.00 188 LYS A C 1
ATOM 1574 O O . LYS A 1 188 ? 6.647 -0.832 -33.689 1.00 94.00 188 LYS A O 1
ATOM 1579 N N . LEU A 1 189 ? 8.588 -1.037 -32.580 1.00 93.62 189 LEU A N 1
ATOM 1580 C CA . LEU A 1 189 ? 8.015 -1.349 -31.269 1.00 93.62 189 LEU A CA 1
ATOM 1581 C C . LEU A 1 189 ? 7.772 -0.094 -30.416 1.00 93.62 189 LEU A C 1
ATOM 1583 O O . LEU A 1 189 ? 7.014 -0.136 -29.448 1.00 93.62 189 LEU A O 1
ATOM 1587 N N . PHE A 1 190 ? 8.360 1.033 -30.806 1.00 94.88 190 PHE A N 1
ATOM 1588 C CA . PHE A 1 190 ? 8.079 2.331 -30.211 1.00 94.88 190 PHE A CA 1
ATOM 1589 C C . PHE A 1 190 ? 6.772 2.952 -30.720 1.00 94.88 190 PHE A C 1
ATOM 1591 O O . PHE A 1 190 ? 6.306 2.654 -31.825 1.00 94.88 190 PHE A O 1
ATOM 1598 N N . LEU A 1 191 ? 6.205 3.855 -29.919 1.00 89.12 191 LEU A N 1
ATOM 1599 C CA . LEU A 1 191 ? 5.153 4.769 -30.337 1.00 89.12 191 LEU A CA 1
ATOM 1600 C C . LEU A 1 191 ? 5.771 5.848 -31.241 1.00 89.12 191 LEU A C 1
ATOM 1602 O O . LEU A 1 191 ? 6.157 6.927 -30.806 1.00 89.12 191 LEU A O 1
ATOM 1606 N N . GLY A 1 192 ? 5.908 5.525 -32.526 1.00 89.81 192 GLY A N 1
ATOM 1607 C CA . GLY A 1 192 ? 6.539 6.409 -33.505 1.00 89.81 192 GLY A CA 1
ATOM 1608 C C . GLY A 1 192 ? 8.070 6.390 -33.446 1.00 89.81 192 GLY A C 1
ATOM 1609 O O . GLY A 1 192 ? 8.688 5.403 -33.049 1.00 89.81 192 GLY A O 1
ATOM 1610 N N . THR A 1 193 ? 8.688 7.471 -33.924 1.00 90.81 193 THR A N 1
ATOM 1611 C CA . THR A 1 193 ? 10.149 7.617 -33.950 1.00 90.81 193 THR A CA 1
ATOM 1612 C C . THR A 1 193 ? 10.613 8.307 -32.678 1.00 90.81 193 THR A C 1
ATOM 1614 O O . THR A 1 193 ? 10.229 9.446 -32.432 1.00 90.81 193 THR A O 1
ATOM 1617 N N . ILE A 1 194 ? 11.491 7.648 -31.925 1.00 93.00 194 ILE A N 1
ATOM 1618 C CA . ILE A 1 194 ? 12.039 8.179 -30.675 1.00 93.00 194 ILE A CA 1
ATOM 1619 C C . ILE A 1 194 ? 13.526 8.494 -30.867 1.00 93.00 194 ILE A C 1
ATOM 1621 O O . ILE A 1 194 ? 14.288 7.604 -31.267 1.00 93.00 194 ILE A O 1
ATOM 1625 N N . PRO A 1 195 ? 13.969 9.737 -30.608 1.00 93.75 195 PRO A N 1
ATOM 1626 C CA . PRO A 1 195 ? 15.385 10.079 -30.619 1.00 93.75 195 PRO A CA 1
ATOM 1627 C C . PRO A 1 195 ? 16.175 9.267 -29.586 1.00 93.75 195 PRO A C 1
ATOM 1629 O O . PRO A 1 195 ? 15.698 8.965 -28.495 1.00 93.75 195 PRO A O 1
ATOM 1632 N N . HIS A 1 196 ? 17.417 8.908 -29.918 1.00 94.00 196 HIS A N 1
ATOM 1633 C CA . HIS A 1 196 ? 18.225 8.043 -29.052 1.00 94.00 196 HIS A CA 1
ATOM 1634 C C . HIS A 1 196 ? 18.501 8.662 -27.671 1.00 94.00 196 HIS A C 1
ATOM 1636 O O . HIS A 1 196 ? 18.537 7.929 -26.687 1.00 94.00 196 HIS A O 1
ATOM 1642 N N . MET A 1 197 ? 18.689 9.985 -27.585 1.00 95.81 197 MET A N 1
ATOM 1643 C CA . MET A 1 197 ? 18.959 10.643 -26.303 1.00 95.81 197 MET A CA 1
ATOM 1644 C C . MET A 1 197 ? 17.692 10.729 -25.460 1.00 95.81 197 MET A C 1
ATOM 1646 O O . MET A 1 197 ? 17.757 10.402 -24.282 1.00 95.81 197 MET A O 1
ATOM 1650 N N . ASP A 1 198 ? 16.549 11.040 -26.067 1.00 94.75 198 ASP A N 1
ATOM 1651 C CA . ASP A 1 198 ? 15.253 11.077 -25.384 1.00 94.75 198 ASP A CA 1
ATOM 1652 C C . ASP A 1 198 ? 14.906 9.705 -24.792 1.00 94.75 198 ASP A C 1
ATOM 1654 O O . ASP A 1 198 ? 14.468 9.606 -23.649 1.00 94.75 198 ASP A O 1
ATOM 1658 N N . PHE A 1 199 ? 15.182 8.618 -25.524 1.00 96.06 199 PHE A N 1
ATOM 1659 C CA . PHE A 1 199 ? 15.005 7.268 -24.987 1.00 96.06 199 PHE A CA 1
ATOM 1660 C C . PHE A 1 199 ? 15.955 6.976 -23.816 1.00 96.06 199 PHE A C 1
ATOM 1662 O O . PHE A 1 199 ? 15.550 6.360 -22.832 1.00 96.06 199 PHE A O 1
ATOM 1669 N N . ALA A 1 200 ? 17.215 7.415 -23.894 1.00 96.25 200 ALA A N 1
ATOM 1670 C CA . ALA A 1 200 ? 18.175 7.249 -22.803 1.00 96.25 200 ALA A CA 1
ATOM 1671 C C . ALA A 1 200 ? 17.777 8.055 -21.555 1.00 96.25 200 ALA A C 1
ATOM 1673 O O . ALA A 1 200 ? 17.875 7.544 -20.440 1.00 96.25 200 ALA A O 1
ATOM 1674 N N . GLU A 1 201 ? 17.295 9.283 -21.739 1.00 94.31 201 GLU A N 1
ATOM 1675 C CA . GLU A 1 201 ? 16.811 10.149 -20.665 1.00 94.31 201 GLU A CA 1
ATOM 1676 C C . GLU A 1 201 ? 15.542 9.581 -20.031 1.00 94.31 201 GLU A C 1
ATOM 1678 O O . GLU A 1 201 ? 15.466 9.469 -18.809 1.00 94.31 201 GLU A O 1
ATOM 1683 N N . TRP A 1 202 ? 14.589 9.111 -20.840 1.00 94.38 202 TRP A N 1
ATOM 1684 C CA . TRP A 1 202 ? 13.412 8.405 -20.343 1.00 94.38 202 TRP A CA 1
ATOM 1685 C C . TRP A 1 202 ? 13.802 7.153 -19.546 1.00 94.38 202 TRP A C 1
ATOM 1687 O O . TRP A 1 202 ? 13.284 6.941 -18.448 1.00 94.38 202 TRP A O 1
ATOM 1697 N N . MET A 1 203 ? 14.758 6.352 -20.033 1.00 94.00 203 MET A N 1
ATOM 1698 C CA . MET A 1 203 ? 15.243 5.182 -19.295 1.00 94.00 203 MET A CA 1
ATOM 1699 C C . MET A 1 203 ? 15.880 5.569 -17.959 1.00 94.00 203 MET A C 1
ATOM 1701 O O . MET A 1 203 ? 15.710 4.857 -16.971 1.00 94.00 203 MET A O 1
ATOM 1705 N N . ARG A 1 204 ? 16.603 6.691 -17.909 1.00 92.94 204 ARG A N 1
ATOM 1706 C CA . ARG A 1 204 ? 17.240 7.185 -16.686 1.00 92.94 204 ARG A CA 1
ATOM 1707 C C . ARG A 1 204 ? 16.223 7.726 -15.682 1.00 92.94 204 ARG A C 1
ATOM 1709 O O . ARG A 1 204 ? 16.355 7.431 -14.493 1.00 92.94 204 ARG A O 1
ATOM 1716 N N . SER A 1 205 ? 15.247 8.500 -16.147 1.00 86.44 205 SER A N 1
ATOM 1717 C CA . SER A 1 205 ? 14.191 9.109 -15.327 1.00 86.44 205 SER A CA 1
ATOM 1718 C C . SER A 1 205 ? 13.253 8.069 -14.718 1.00 86.44 205 SER A C 1
ATOM 1720 O O . SER A 1 205 ? 12.733 8.285 -13.630 1.00 86.44 205 SER A O 1
ATOM 1722 N N . ASN A 1 206 ? 13.095 6.923 -15.383 1.00 87.38 206 ASN A N 1
ATOM 1723 C CA . ASN A 1 206 ? 12.294 5.793 -14.908 1.00 87.38 206 ASN A CA 1
ATOM 1724 C C . ASN A 1 206 ? 13.144 4.652 -14.317 1.00 87.38 206 ASN A C 1
ATOM 1726 O O . ASN A 1 206 ? 12.666 3.530 -14.187 1.00 87.38 206 ASN A O 1
ATOM 1730 N N . GLU A 1 207 ? 14.410 4.925 -13.983 1.00 88.12 207 GLU A N 1
ATOM 1731 C CA . GLU A 1 207 ? 15.308 4.003 -13.266 1.00 88.12 207 GLU A CA 1
ATOM 1732 C C . GLU A 1 207 ? 15.575 2.650 -13.962 1.00 88.12 207 GLU A C 1
ATOM 1734 O O . GLU A 1 207 ? 16.023 1.692 -13.334 1.00 88.12 207 GLU A O 1
ATOM 1739 N N . PHE A 1 208 ? 15.383 2.562 -15.282 1.00 91.56 208 PHE A N 1
ATOM 1740 C CA . PHE A 1 208 ? 15.732 1.368 -16.066 1.00 91.56 208 PHE A CA 1
ATOM 1741 C C . PHE A 1 208 ? 17.239 1.213 -16.283 1.00 91.56 208 PHE A C 1
ATOM 1743 O O . PHE A 1 208 ? 17.713 0.116 -16.584 1.00 91.56 208 PHE A O 1
ATOM 1750 N N . ILE A 1 209 ? 17.993 2.306 -16.154 1.00 94.25 209 ILE A N 1
ATOM 1751 C CA . ILE A 1 209 ? 19.452 2.330 -16.268 1.00 94.25 209 ILE A CA 1
ATOM 1752 C C . ILE A 1 209 ? 20.056 3.158 -15.135 1.00 94.25 209 ILE A C 1
ATOM 1754 O O . ILE A 1 209 ? 19.443 4.110 -14.642 1.00 94.25 209 ILE A O 1
ATOM 1758 N N . SER A 1 210 ? 21.282 2.821 -14.733 1.00 93.19 210 SER A N 1
ATOM 1759 C CA . SER A 1 210 ? 21.986 3.580 -13.699 1.00 93.19 210 SER A CA 1
ATOM 1760 C C . SER A 1 210 ? 22.480 4.937 -14.234 1.00 93.19 210 SER A C 1
ATOM 1762 O O . SER A 1 210 ? 22.641 5.099 -15.448 1.00 93.19 210 SER A O 1
ATOM 1764 N N . PRO A 1 211 ? 22.800 5.912 -13.357 1.00 93.94 211 PRO A N 1
ATOM 1765 C CA . PRO A 1 211 ? 23.442 7.160 -13.776 1.00 93.94 211 PRO A CA 1
ATOM 1766 C C . PRO A 1 211 ? 24.711 6.917 -14.601 1.00 93.94 211 PRO A C 1
ATOM 1768 O O . PRO A 1 211 ? 24.903 7.543 -15.633 1.00 93.94 211 PRO A O 1
ATOM 1771 N N . ARG A 1 212 ? 25.519 5.925 -14.204 1.00 95.00 212 ARG A N 1
ATOM 1772 C CA . ARG A 1 212 ? 26.756 5.554 -14.901 1.00 95.00 212 ARG A CA 1
ATOM 1773 C C . ARG A 1 212 ? 26.501 5.061 -16.326 1.00 95.00 212 ARG A C 1
ATOM 1775 O O . ARG A 1 212 ? 27.284 5.358 -17.226 1.00 95.00 212 ARG A O 1
ATOM 1782 N N . ASP A 1 213 ? 25.441 4.282 -16.529 1.00 95.06 213 ASP A N 1
ATOM 1783 C CA . ASP A 1 213 ? 25.083 3.783 -17.860 1.00 95.06 213 ASP A CA 1
ATOM 1784 C C . ASP A 1 213 ? 24.609 4.930 -18.758 1.00 95.06 213 ASP A C 1
ATOM 1786 O O . ASP A 1 213 ? 24.992 4.994 -19.927 1.00 95.06 213 ASP A O 1
ATOM 1790 N N . PHE A 1 214 ? 23.830 5.862 -18.198 1.00 96.56 214 PHE A N 1
ATOM 1791 C CA . PHE A 1 214 ? 23.397 7.072 -18.892 1.00 96.56 214 PHE A CA 1
ATOM 1792 C C . PHE A 1 214 ? 24.576 7.977 -19.265 1.00 96.56 214 PHE A C 1
ATOM 1794 O O . PHE A 1 214 ? 24.686 8.372 -20.425 1.00 96.56 214 PHE A O 1
ATOM 1801 N N . ASP A 1 215 ? 25.496 8.238 -18.332 1.00 96.62 215 ASP A N 1
ATOM 1802 C CA . ASP A 1 215 ? 26.709 9.020 -18.588 1.00 96.62 215 ASP A CA 1
ATOM 1803 C C . ASP A 1 215 ? 27.500 8.408 -19.743 1.00 96.62 215 ASP A C 1
ATOM 1805 O O . ASP A 1 215 ? 27.901 9.110 -20.670 1.00 96.62 215 ASP A O 1
ATOM 1809 N N . LYS A 1 216 ? 27.633 7.074 -19.757 1.00 96.88 216 LYS A N 1
ATOM 1810 C CA . LYS A 1 216 ? 28.343 6.384 -20.832 1.00 96.88 216 LYS A CA 1
ATOM 1811 C C . LYS A 1 216 ? 27.666 6.549 -22.194 1.00 96.88 216 LYS A C 1
ATOM 1813 O O . LYS A 1 216 ? 28.359 6.718 -23.196 1.00 96.88 216 LYS A O 1
ATOM 1818 N N . ILE A 1 217 ? 26.336 6.493 -22.247 1.00 97.38 217 ILE A N 1
ATOM 1819 C CA . ILE A 1 217 ? 25.564 6.744 -23.474 1.00 97.38 217 ILE A CA 1
ATOM 1820 C C . ILE A 1 217 ? 25.734 8.204 -23.917 1.00 97.38 217 ILE A C 1
ATOM 1822 O O . ILE A 1 217 ? 25.931 8.469 -25.101 1.00 97.38 217 ILE A O 1
ATOM 1826 N N . SER A 1 218 ? 25.706 9.147 -22.975 1.00 95.56 218 SER A N 1
ATOM 1827 C CA . SER A 1 218 ? 25.849 10.582 -23.235 1.00 95.56 218 SER A CA 1
ATOM 1828 C C . SER A 1 218 ? 27.239 10.948 -23.772 1.00 95.56 218 SER A C 1
ATOM 1830 O O . SER A 1 218 ? 27.346 11.620 -24.800 1.00 95.56 218 SER A O 1
ATOM 1832 N N . GLU A 1 219 ? 28.309 10.431 -23.157 1.00 96.38 219 GLU A N 1
ATOM 1833 C CA . GLU A 1 219 ? 29.699 10.593 -23.618 1.00 96.38 219 GLU A CA 1
ATOM 1834 C C . GLU A 1 219 ? 29.885 10.141 -25.071 1.00 96.38 219 GLU A C 1
ATOM 1836 O O . GLU A 1 219 ? 30.609 10.759 -25.854 1.00 96.38 219 GLU A O 1
ATOM 1841 N N . GLU A 1 220 ? 29.206 9.058 -25.437 1.00 94.88 220 GLU A N 1
ATOM 1842 C CA . GLU A 1 220 ? 29.261 8.460 -26.767 1.00 94.88 220 GLU A CA 1
ATOM 1843 C C . GLU A 1 220 ? 28.251 9.087 -27.745 1.00 94.88 220 GLU A C 1
ATOM 1845 O O . GLU A 1 220 ? 28.200 8.700 -28.915 1.00 94.88 220 GLU A O 1
ATOM 1850 N N . ARG A 1 221 ? 27.487 10.090 -27.287 1.00 93.31 221 ARG A N 1
ATOM 1851 C CA . ARG A 1 221 ? 26.441 10.805 -28.034 1.00 93.31 221 ARG A CA 1
ATOM 1852 C C . ARG A 1 221 ? 25.327 9.885 -28.543 1.00 93.31 221 ARG A C 1
ATOM 1854 O O . ARG A 1 221 ? 24.849 10.048 -29.665 1.00 93.31 221 ARG A O 1
ATOM 1861 N N . GLY A 1 222 ? 24.929 8.917 -27.723 1.00 94.12 222 GLY A N 1
ATOM 1862 C CA . GLY A 1 222 ? 23.816 8.009 -27.977 1.00 94.12 222 GLY A CA 1
ATOM 1863 C C . GLY A 1 222 ? 24.225 6.539 -28.067 1.00 94.12 222 GLY A C 1
ATOM 1864 O O . GLY A 1 222 ? 25.267 6.108 -27.578 1.00 94.12 222 GLY A O 1
ATOM 1865 N N . PHE A 1 223 ? 23.356 5.736 -28.679 1.00 96.81 223 PHE A N 1
ATOM 1866 C CA . PHE A 1 223 ? 23.556 4.294 -28.814 1.00 96.81 223 PHE A CA 1
ATOM 1867 C C . PHE A 1 223 ? 24.457 3.931 -29.995 1.00 96.81 223 PHE A C 1
ATOM 1869 O O . PHE A 1 223 ? 24.423 4.559 -31.057 1.00 96.81 223 PHE A O 1
ATOM 1876 N N . ARG A 1 224 ? 25.191 2.821 -29.861 1.00 94.69 224 ARG A N 1
ATOM 1877 C CA . ARG A 1 224 ? 25.943 2.230 -30.976 1.00 94.69 224 ARG A CA 1
ATOM 1878 C C . ARG A 1 224 ? 25.001 1.818 -32.108 1.00 94.69 224 ARG A C 1
ATOM 1880 O O . ARG A 1 224 ? 23.872 1.381 -31.878 1.00 94.69 224 ARG A O 1
ATOM 1887 N N . SER A 1 225 ? 25.509 1.878 -33.338 1.00 94.50 225 SER A N 1
ATOM 1888 C CA . SER A 1 225 ? 24.793 1.367 -34.509 1.00 94.50 225 SER A CA 1
ATOM 1889 C C . SER A 1 225 ? 24.535 -0.137 -34.404 1.00 94.50 225 SER A C 1
ATOM 1891 O O . SER A 1 225 ? 25.315 -0.869 -33.789 1.00 94.50 225 SER A O 1
ATOM 1893 N N . TYR A 1 226 ? 23.477 -0.612 -35.070 1.00 93.25 226 TYR A N 1
ATOM 1894 C CA . TYR A 1 226 ? 23.084 -2.024 -35.063 1.00 93.25 226 TYR A CA 1
ATOM 1895 C C . TYR A 1 226 ? 24.246 -2.975 -35.389 1.00 93.25 226 TYR A C 1
ATOM 1897 O O . TYR A 1 226 ? 24.490 -3.935 -34.665 1.00 93.25 226 TYR A O 1
ATOM 1905 N N . THR A 1 227 ? 25.034 -2.681 -36.427 1.00 92.00 227 THR A N 1
ATOM 1906 C CA . THR A 1 227 ? 26.181 -3.514 -36.829 1.00 92.00 227 THR A CA 1
ATOM 1907 C C . THR A 1 227 ? 27.239 -3.645 -35.731 1.00 92.00 227 THR A C 1
ATOM 1909 O O . THR A 1 227 ? 27.879 -4.685 -35.625 1.00 92.00 227 THR A O 1
ATOM 1912 N N . LYS A 1 228 ? 27.420 -2.609 -34.901 1.00 91.56 228 LYS A N 1
ATOM 1913 C CA . LYS A 1 228 ? 28.412 -2.584 -33.815 1.00 91.56 228 LYS A CA 1
ATOM 1914 C C . LYS A 1 228 ? 27.902 -3.203 -32.511 1.00 91.56 228 LYS A C 1
ATOM 1916 O O . LYS A 1 228 ? 28.703 -3.446 -31.612 1.00 91.56 228 LYS A O 1
ATOM 1921 N N . SER A 1 229 ? 26.595 -3.415 -32.380 1.00 91.31 229 SER A N 1
ATOM 1922 C CA . SER A 1 229 ? 25.970 -3.984 -31.181 1.00 91.31 229 SER A CA 1
ATOM 1923 C C . SER A 1 229 ? 25.424 -5.400 -31.400 1.00 91.31 229 SER A C 1
ATOM 1925 O O . SER A 1 229 ? 25.193 -6.121 -30.432 1.00 91.31 229 SER A O 1
ATOM 1927 N N . LYS A 1 230 ? 25.273 -5.845 -32.653 1.00 93.50 230 LYS A N 1
ATOM 1928 C CA . LYS A 1 230 ? 24.742 -7.162 -33.028 1.00 93.50 230 LYS A CA 1
ATOM 1929 C C . LYS A 1 230 ? 25.692 -8.313 -32.676 1.00 93.50 230 LYS A C 1
ATOM 1931 O O . LYS A 1 230 ? 26.816 -8.375 -33.162 1.00 93.50 230 LYS A O 1
ATOM 1936 N N . THR A 1 231 ? 25.179 -9.290 -31.930 1.00 95.00 231 THR A N 1
ATOM 1937 C CA . THR A 1 231 ? 25.789 -10.618 -31.734 1.00 95.00 231 THR A CA 1
ATOM 1938 C C . THR A 1 231 ? 24.707 -11.697 -31.782 1.00 95.00 231 THR A C 1
ATOM 1940 O O . THR A 1 231 ? 23.533 -11.404 -31.547 1.00 95.00 231 THR A O 1
ATOM 1943 N N . SER A 1 232 ? 25.079 -12.948 -32.072 1.00 95.06 232 SER A N 1
ATOM 1944 C CA . SER A 1 232 ? 24.128 -14.073 -32.105 1.00 95.06 232 SER A CA 1
ATOM 1945 C C . SER A 1 232 ? 23.391 -14.250 -30.775 1.00 95.06 232 SER A C 1
ATOM 1947 O O . SER A 1 232 ? 22.184 -14.476 -30.762 1.00 95.06 232 SER A O 1
ATOM 1949 N N . GLU A 1 233 ? 24.093 -14.059 -29.658 1.00 95.19 233 GLU A N 1
ATOM 1950 C CA . GLU A 1 233 ? 23.514 -14.135 -28.316 1.00 95.19 233 GLU A CA 1
ATOM 1951 C C . GLU A 1 233 ? 22.444 -13.056 -28.087 1.00 95.19 233 GLU A C 1
ATOM 1953 O O . GLU A 1 233 ? 21.338 -13.356 -27.641 1.00 95.19 233 GLU A O 1
ATOM 1958 N N . ARG A 1 234 ? 22.731 -11.798 -28.442 1.00 95.81 234 ARG A N 1
ATOM 1959 C CA . ARG A 1 234 ? 21.776 -10.686 -28.306 1.00 95.81 234 ARG A CA 1
ATOM 1960 C C . ARG A 1 234 ? 20.541 -10.876 -29.180 1.00 95.81 234 ARG A C 1
ATOM 1962 O O . ARG A 1 234 ? 19.428 -10.571 -28.756 1.00 95.81 234 ARG A O 1
ATOM 1969 N N . ILE A 1 235 ? 20.721 -11.420 -30.386 1.00 95.94 235 ILE A N 1
ATOM 1970 C CA . ILE A 1 235 ? 19.610 -11.800 -31.269 1.00 95.94 235 ILE A CA 1
ATOM 1971 C C . ILE A 1 235 ? 18.712 -12.811 -30.579 1.00 95.94 235 ILE A C 1
ATOM 1973 O O . ILE A 1 235 ? 17.514 -12.563 -30.468 1.00 95.94 235 ILE A O 1
ATOM 1977 N N . GLN A 1 236 ? 19.286 -13.893 -30.059 1.00 96.00 236 GLN A N 1
ATOM 1978 C CA . GLN A 1 236 ? 18.521 -14.931 -29.383 1.00 96.00 236 GLN A CA 1
ATOM 1979 C C . GLN A 1 236 ? 17.789 -14.399 -28.144 1.00 96.00 236 GLN A C 1
ATOM 1981 O O . GLN A 1 236 ? 16.598 -14.670 -27.983 1.00 96.00 236 GLN A O 1
ATOM 1986 N N . LYS A 1 237 ? 18.469 -13.619 -27.290 1.00 94.69 237 LYS A N 1
ATOM 1987 C CA . LYS A 1 237 ? 17.873 -13.006 -26.090 1.00 94.69 237 LYS A CA 1
ATOM 1988 C C . LYS A 1 237 ? 16.670 -12.133 -26.440 1.00 94.69 237 LYS A C 1
ATOM 1990 O O . LYS A 1 237 ? 15.621 -12.250 -25.808 1.00 94.69 237 LYS A O 1
ATOM 1995 N N . PHE A 1 238 ? 16.805 -11.292 -27.465 1.00 96.62 238 PHE A N 1
ATOM 1996 C CA . PHE A 1 238 ? 15.731 -10.402 -27.900 1.00 96.62 238 PHE A CA 1
ATOM 1997 C C . PHE A 1 238 ? 14.556 -11.191 -28.470 1.00 96.62 238 PHE A C 1
ATOM 1999 O O . PHE A 1 238 ? 13.447 -11.081 -27.961 1.00 96.62 238 PHE A O 1
ATOM 2006 N N . ASN A 1 239 ? 14.807 -12.060 -29.445 1.00 94.75 239 ASN A N 1
ATOM 2007 C CA . ASN A 1 239 ? 13.782 -12.885 -30.078 1.00 94.75 239 ASN A CA 1
ATOM 2008 C C . ASN A 1 239 ? 13.003 -13.735 -29.056 1.00 94.75 239 ASN A C 1
ATOM 2010 O O . ASN A 1 239 ? 11.777 -13.748 -29.059 1.00 94.75 239 ASN A O 1
ATOM 2014 N N . THR A 1 240 ? 13.700 -14.344 -28.093 1.00 92.56 240 THR A N 1
ATOM 2015 C CA . THR A 1 240 ? 13.062 -15.123 -27.014 1.00 92.56 240 THR A CA 1
ATOM 2016 C C . THR A 1 240 ? 12.201 -14.251 -26.094 1.00 92.56 240 THR A C 1
ATOM 2018 O O . THR A 1 240 ? 11.163 -14.691 -25.604 1.00 92.56 240 THR A O 1
ATOM 2021 N N . THR A 1 241 ? 12.625 -13.015 -25.828 1.00 91.69 241 THR A N 1
ATOM 2022 C CA . THR A 1 241 ? 11.935 -12.116 -24.889 1.00 91.69 241 THR A CA 1
ATOM 2023 C C . THR A 1 241 ? 10.737 -11.404 -25.522 1.00 91.69 241 THR A C 1
ATOM 2025 O O . THR A 1 241 ? 9.737 -11.168 -24.842 1.00 91.69 241 THR A O 1
ATOM 2028 N N . PHE A 1 242 ? 10.828 -11.092 -26.815 1.00 90.75 242 PHE A N 1
ATOM 2029 C CA . PHE A 1 242 ? 9.800 -10.387 -27.586 1.00 90.75 242 PHE A CA 1
ATOM 2030 C C . PHE A 1 242 ? 8.919 -11.323 -28.434 1.00 90.75 242 PHE A C 1
ATOM 2032 O O . PHE A 1 242 ? 7.941 -10.860 -29.009 1.00 90.75 242 PHE A O 1
ATOM 2039 N N . GLY A 1 243 ? 9.222 -12.626 -28.485 1.00 86.88 243 GLY A N 1
ATOM 2040 C CA . GLY A 1 243 ? 8.432 -13.625 -29.214 1.00 86.88 243 GLY A CA 1
ATOM 2041 C C . GLY A 1 243 ? 8.546 -13.515 -30.738 1.00 86.88 243 GLY A C 1
ATOM 2042 O O . GLY A 1 243 ? 7.541 -13.682 -31.426 1.00 86.88 243 GLY A O 1
ATOM 2043 N N . LEU A 1 244 ? 9.748 -13.205 -31.244 1.00 74.38 244 LEU A N 1
ATOM 2044 C CA . LEU A 1 244 ? 10.047 -12.934 -32.661 1.00 74.38 244 LEU A CA 1
ATOM 2045 C C . LEU A 1 244 ? 10.986 -13.966 -33.296 1.00 74.38 244 LEU A C 1
ATOM 2047 O O . LEU A 1 244 ? 11.888 -14.475 -32.591 1.00 74.38 244 LEU A O 1
#

Sequence (244 aa):
MDRFLNTIEGVELLVTTKKECLSLVWKYGLTEEERENIALEDLTFENLHTIATNYSVYRESIISGFKRIKEVFIEDTKIFLEKFDRKIEVIDALQQRIVNTRRFSSSNFLGVTNYESVPYKVIIDQCEHLTHDLKDLKAETLDSKEYIWKDIFK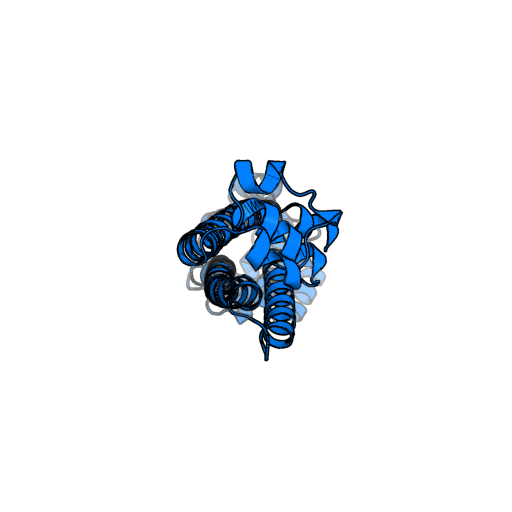DEITFKSFEKYIKVCIVEPYADLSYLFQRLTNEKLFLGTIPHMDFAEWMRSNEFISPRDFDKISEERGFRSYTKSKTSERIQKFNTTFGL

Foldseek 3Di:
DVVLLVVQQLCLLLDQDPLSLLVLLLVQLADPVLNVVDDSVRDDLVCQCVSVVDLVSSLVSLLVSNVVSLVSRLVSLVVSLVVDPPNLVSLVVSLVSLVSSLVNLVVQQPPDDSSNNRSSVSSNVSSVVVNVSSVVVNVVVVVVVVCLQVQWFPDPLLVQLVLVCLVPVDDPLQLLVLLVVQVCVVVVGTPPDDDQLNVLVSCDVVVSDDPVSSVVCVVVPGHDHNVSSDDPSSVVSSCVSSVD

Secondary structure (DSSP, 8-state):
-HHHHTTSTTGGGS--SHHHHHHHIIIIIS-HHHHHT--TTT--STTHHHH-S-HHHHHHHHHHHHHHHHHHHHHHHHHHHHT-S-HHHHHHHHHHHHHHHHHHHHHHHTT--HHHHHHHHHHHHHHHHHHHHHHHHHHHHHHHHHSTTTTTBSSHHHHHHHHHHHHHH-SSHHHHHHHHHHHHHHTT-BSS---HHHHHHHHHHTTSS-HHHHHHHHHTTSPPPHHHH--HHHHHHHHHHHT-

Organism: NCBI:txid1117645